Protein AF-A0A381ZUX6-F1 (afdb_monomer_lite)

InterPro domains:
  IPR029063 S-adenosyl-L-methionine-dependent methyltransferase superfamily [G3DSA:3.40.50.150] (1-162)
  IPR029063 S-adenosyl-L-methionine-dependent methyltransferase superfamily [SSF53335] (3-214)

pLDDT: mean 91.1, std 10.45, range [50.84, 98.75]

Radius of gyration: 24.16 Å; chains: 1; bounding box: 63×49×64 Å

Sequence (274 aa):
MDIILEPSAGCGNISKCLPEDAVSIDLVPEGDGIIQQDFFDYFPVGLEPYDEENLFHKNYKKILTIGNPPFGRGYLNPLAVKFFNHAAKFSEYIAFIVPLKWTSSWKLHRQLNENFSCVYSEHLPKDSFLLDGKPYHVKCCQQLWKRGNHEPNLRILDRPKTVHEDFDLFLTCDNVKKRVSVRKQIKKNEYWDFGLKYWGKIGVCELNEIEENTTTHFLIKAHQPFVRKIFENIEWKKYTHNMGAENIGGKSNLIRAYEETKYNLLIQQWLELP

Foldseek 3Di:
DAEEEELACAQNPVVVVDPPRHAAEHCDHPHPPHHNDHSLPDDDPPDDFDDPVCVPPPPQHAYEHAEEFQQDDDDLSVRVQVSQQSCNRRHQKYKYWYAPCQLPDLPNLVSGDPQKFFADKAWDDAQPDDDPNHRDGTGIMIIMIGGHDDPPGSRPNDDQDLDDPFKDKDQQQDPDPCLVVQLVCLVVVHQFAWKFFFWAPTDIGHSVVDHSNDRGIMTIRGPDPCQNVLRRPQPLVVQFDPPVHTGNDHSRSVVVSSVVSVVVVVVVVVVPDD

Structure (mmCIF, N/CA/C/O backbone):
data_AF-A0A381ZUX6-F1
#
_entry.id   AF-A0A381ZUX6-F1
#
loop_
_atom_site.group_PDB
_atom_site.id
_atom_site.type_symbol
_atom_site.label_atom_id
_atom_site.label_alt_id
_atom_site.label_comp_id
_atom_site.label_asym_id
_atom_site.label_entity_id
_atom_site.label_seq_id
_atom_site.pdbx_PDB_ins_code
_atom_site.Cartn_x
_atom_site.Cartn_y
_atom_site.Cartn_z
_atom_site.occupancy
_atom_site.B_iso_or_equiv
_atom_site.auth_seq_id
_atom_site.auth_comp_id
_atom_site.auth_asym_id
_atom_site.auth_atom_id
_atom_site.pdbx_PDB_model_num
ATOM 1 N N . MET A 1 1 ? 21.032 10.357 -25.765 1.00 70.38 1 MET A N 1
ATOM 2 C CA . MET A 1 1 ? 19.847 9.524 -26.031 1.00 70.38 1 MET A CA 1
ATOM 3 C C . MET A 1 1 ? 19.413 8.950 -24.708 1.00 70.38 1 MET A C 1
ATOM 5 O O . MET A 1 1 ? 20.272 8.427 -23.999 1.00 70.38 1 MET A O 1
ATOM 9 N N . ASP A 1 2 ? 18.153 9.168 -24.361 1.00 87.88 2 ASP A N 1
ATOM 10 C CA . ASP A 1 2 ? 17.549 8.676 -23.124 1.00 87.88 2 ASP A CA 1
ATOM 11 C C . ASP A 1 2 ? 17.399 7.150 -23.173 1.00 87.88 2 ASP A C 1
ATOM 13 O O . ASP A 1 2 ? 17.579 6.543 -24.226 1.00 87.88 2 ASP A O 1
ATOM 17 N N . ILE A 1 3 ? 17.145 6.525 -22.026 1.00 92.25 3 ILE A N 1
ATOM 18 C CA . ILE A 1 3 ? 17.078 5.066 -21.886 1.00 92.25 3 ILE A CA 1
ATOM 19 C C . ILE A 1 3 ? 15.685 4.677 -21.401 1.00 92.25 3 ILE A C 1
ATOM 21 O O . ILE A 1 3 ? 15.193 5.210 -20.404 1.00 92.25 3 ILE A O 1
ATOM 25 N N . ILE A 1 4 ? 15.077 3.702 -22.069 1.00 96.44 4 ILE A N 1
ATOM 26 C CA . ILE A 1 4 ? 13.898 2.993 -21.573 1.00 96.44 4 ILE A CA 1
ATOM 27 C C . ILE A 1 4 ? 14.357 1.605 -21.136 1.00 96.44 4 ILE A C 1
ATOM 29 O O . ILE A 1 4 ? 15.034 0.913 -21.892 1.00 96.44 4 ILE A O 1
ATOM 33 N N . LEU A 1 5 ? 14.026 1.227 -19.904 1.00 97.00 5 LEU A N 1
ATOM 34 C CA . LEU A 1 5 ? 14.439 -0.023 -19.279 1.00 97.00 5 LEU A CA 1
ATOM 35 C C . LEU A 1 5 ? 13.223 -0.812 -18.799 1.00 97.00 5 LEU A C 1
ATOM 37 O O . LEU A 1 5 ? 12.459 -0.314 -17.974 1.00 97.00 5 LEU A O 1
ATOM 41 N N . GLU A 1 6 ? 13.106 -2.064 -19.225 1.00 98.00 6 GLU A N 1
ATOM 42 C CA . GLU A 1 6 ? 12.214 -3.048 -18.623 1.00 98.00 6 GLU A CA 1
ATOM 43 C C . GLU A 1 6 ? 13.004 -4.016 -17.726 1.00 98.00 6 GLU A C 1
ATOM 45 O O . GLU A 1 6 ? 13.831 -4.770 -18.233 1.00 98.00 6 GLU A O 1
ATOM 50 N N . PRO A 1 7 ? 12.792 -4.009 -16.394 1.00 97.69 7 PRO A N 1
ATOM 51 C CA . PRO A 1 7 ? 13.683 -4.689 -15.447 1.00 97.69 7 PRO A CA 1
ATOM 52 C C . PRO A 1 7 ? 13.301 -6.147 -15.131 1.00 97.69 7 PRO A C 1
ATOM 54 O O . PRO A 1 7 ? 13.968 -6.792 -14.326 1.00 97.69 7 PRO A O 1
ATOM 57 N N . SER A 1 8 ? 12.179 -6.631 -15.664 1.00 97.38 8 SER A N 1
ATOM 58 C CA . SER A 1 8 ? 11.644 -7.978 -15.425 1.00 97.38 8 SER A CA 1
ATOM 59 C C . SER A 1 8 ? 10.733 -8.378 -16.586 1.00 97.38 8 SER A C 1
ATOM 61 O O . SER A 1 8 ? 9.507 -8.439 -16.442 1.00 97.38 8 SER A O 1
ATOM 63 N N . ALA A 1 9 ? 11.334 -8.507 -17.764 1.00 97.00 9 ALA A N 1
ATOM 64 C CA . ALA A 1 9 ? 10.622 -8.580 -19.031 1.00 97.00 9 ALA A CA 1
ATOM 65 C C . ALA A 1 9 ? 9.854 -9.893 -19.261 1.00 97.00 9 ALA A C 1
ATOM 67 O O . ALA A 1 9 ? 8.909 -9.922 -20.053 1.00 97.00 9 ALA A O 1
ATOM 68 N N . GLY A 1 10 ? 10.210 -10.981 -18.575 1.00 94.75 10 GLY A N 1
ATOM 69 C CA . GLY A 1 10 ? 9.594 -12.299 -18.725 1.00 94.75 10 GLY A CA 1
ATOM 70 C C . GLY A 1 10 ? 9.537 -12.745 -20.189 1.00 94.75 10 GLY A C 1
ATOM 71 O O . GLY A 1 10 ? 10.566 -12.953 -20.826 1.00 94.75 10 GLY A O 1
ATOM 72 N N . CYS A 1 11 ? 8.322 -12.858 -20.738 1.00 93.31 11 CYS A N 1
ATOM 73 C CA . CYS A 1 11 ? 8.058 -13.212 -22.142 1.00 93.31 11 CYS A CA 1
ATOM 74 C C . CYS A 1 11 ? 8.081 -12.025 -23.133 1.00 93.31 11 CYS A C 1
ATOM 76 O O . CYS A 1 11 ? 7.756 -12.183 -24.315 1.00 93.31 11 CYS A O 1
ATOM 78 N N . GLY A 1 12 ? 8.419 -10.823 -22.663 1.00 94.19 12 GLY A N 1
ATOM 79 C CA . GLY A 1 12 ? 8.616 -9.626 -23.483 1.00 94.19 12 GLY A CA 1
ATOM 80 C C . GLY A 1 12 ? 7.334 -8.968 -23.995 1.00 94.19 12 GLY A C 1
ATOM 81 O O . GLY A 1 12 ? 7.366 -8.230 -24.976 1.00 94.19 12 GLY A O 1
ATOM 82 N N . ASN A 1 13 ? 6.174 -9.244 -23.389 1.00 94.38 13 ASN A N 1
ATOM 83 C CA . ASN A 1 13 ? 4.902 -8.673 -23.851 1.00 94.38 13 ASN A CA 1
ATOM 84 C C . ASN A 1 13 ? 4.842 -7.146 -23.722 1.00 94.38 13 ASN A C 1
ATOM 86 O O . ASN A 1 13 ? 4.235 -6.501 -24.572 1.00 94.38 13 ASN A O 1
ATOM 90 N N . ILE A 1 14 ? 5.463 -6.572 -22.688 1.00 95.31 14 ILE A N 1
ATOM 91 C CA . ILE A 1 14 ? 5.613 -5.116 -22.576 1.00 95.31 14 ILE A CA 1
ATOM 92 C C . ILE A 1 14 ? 6.730 -4.652 -23.515 1.00 95.31 14 ILE A C 1
ATOM 94 O O . ILE A 1 14 ? 6.509 -3.695 -24.249 1.00 95.31 14 ILE A O 1
ATOM 98 N N . SER A 1 15 ? 7.861 -5.367 -23.578 1.00 95.88 15 SER A N 1
ATOM 99 C CA . SER A 1 15 ? 9.009 -5.036 -24.438 1.00 95.88 15 SER A CA 1
ATOM 100 C C . SER A 1 15 ? 8.618 -4.826 -25.902 1.00 95.88 15 SER A C 1
ATOM 102 O O . SER A 1 15 ? 9.059 -3.869 -26.525 1.00 95.88 15 SER A O 1
ATOM 104 N N . LYS A 1 16 ? 7.715 -5.660 -26.437 1.00 95.31 16 LYS A N 1
ATOM 105 C CA . LYS A 1 16 ? 7.179 -5.551 -27.812 1.00 95.31 16 LYS A CA 1
ATOM 106 C C . LYS A 1 16 ? 6.415 -4.250 -28.093 1.00 95.31 16 LYS A C 1
ATOM 108 O O . LYS A 1 16 ? 6.195 -3.918 -29.253 1.00 95.31 16 LYS A O 1
ATOM 113 N N . CYS A 1 17 ? 5.973 -3.549 -27.052 1.00 95.62 17 CYS A N 1
ATOM 114 C CA . CYS A 1 17 ? 5.278 -2.267 -27.143 1.00 95.62 17 CYS A CA 1
ATOM 115 C C . CYS A 1 17 ? 6.217 -1.070 -26.914 1.00 95.62 17 CYS A C 1
ATOM 117 O O . CYS A 1 17 ? 5.766 0.074 -26.995 1.00 95.62 17 CYS A O 1
ATOM 119 N N . LEU A 1 18 ? 7.489 -1.313 -26.580 1.00 95.44 18 LEU A N 1
ATOM 120 C CA . LEU A 1 18 ? 8.500 -0.282 -26.364 1.00 95.44 18 LEU A CA 1
ATOM 121 C C . LEU A 1 18 ? 9.280 -0.006 -27.665 1.00 95.44 18 LEU A C 1
ATOM 123 O O . LEU A 1 18 ? 9.251 -0.825 -28.585 1.00 95.44 18 LEU A O 1
ATOM 127 N N . PRO A 1 19 ? 9.971 1.144 -27.769 1.00 94.81 19 PRO A N 1
ATOM 128 C CA . PRO A 1 19 ? 10.897 1.410 -28.870 1.00 94.81 19 PRO A CA 1
ATOM 129 C C . PRO A 1 19 ? 11.971 0.323 -29.017 1.00 94.81 19 PRO A C 1
ATOM 131 O O . PRO A 1 19 ? 12.367 -0.296 -28.033 1.00 94.81 19 PRO A O 1
ATOM 134 N N . GLU A 1 20 ? 12.475 0.125 -30.238 1.00 91.56 20 GLU A N 1
ATOM 135 C CA . GLU A 1 20 ? 13.456 -0.929 -30.557 1.00 91.56 20 GLU A CA 1
ATOM 136 C C . GLU A 1 20 ? 14.766 -0.823 -29.757 1.00 91.56 20 GLU A C 1
ATOM 138 O O . GLU A 1 20 ? 15.441 -1.827 -29.545 1.00 91.56 20 GLU A O 1
ATOM 143 N N . ASP A 1 21 ? 15.131 0.378 -29.304 1.00 92.31 21 ASP A N 1
ATOM 144 C CA . ASP A 1 21 ? 16.325 0.646 -28.501 1.00 92.31 21 ASP A CA 1
ATOM 145 C C . ASP A 1 21 ? 16.090 0.532 -26.982 1.00 92.31 21 ASP A C 1
ATOM 147 O O . ASP A 1 21 ? 16.997 0.814 -26.192 1.00 92.31 21 ASP A O 1
ATOM 151 N N . ALA A 1 22 ? 14.898 0.101 -26.553 1.00 95.31 22 ALA A N 1
ATOM 152 C CA . ALA A 1 22 ? 14.619 -0.185 -25.153 1.00 95.31 22 ALA A CA 1
ATOM 153 C C . ALA A 1 22 ? 15.434 -1.389 -24.657 1.00 95.31 22 ALA A C 1
ATOM 155 O O . ALA A 1 22 ? 15.532 -2.435 -25.298 1.00 95.31 22 ALA A O 1
ATOM 156 N N . VAL A 1 23 ? 15.988 -1.260 -23.455 1.00 95.94 23 VAL A N 1
ATOM 157 C CA . VAL A 1 23 ? 16.733 -2.329 -22.792 1.00 95.94 23 VAL A CA 1
ATOM 158 C C . VAL A 1 23 ? 15.745 -3.194 -22.024 1.00 95.94 23 VAL A C 1
ATOM 160 O O . VAL A 1 23 ? 15.070 -2.704 -21.125 1.00 95.94 23 VAL A O 1
ATOM 163 N N . SER A 1 24 ? 15.676 -4.482 -22.344 1.00 97.56 24 SER A N 1
ATOM 164 C CA . SER A 1 24 ? 14.811 -5.438 -21.645 1.00 97.56 24 SER A CA 1
ATOM 165 C C . SER A 1 24 ? 15.664 -6.471 -20.924 1.00 97.56 24 SER A C 1
ATOM 167 O O . SER A 1 24 ? 16.547 -7.072 -21.533 1.00 97.56 24 SER A O 1
ATOM 169 N N . ILE A 1 25 ? 15.420 -6.660 -19.629 1.00 97.50 25 ILE A N 1
ATOM 170 C CA . ILE A 1 25 ? 16.194 -7.543 -18.753 1.00 97.50 25 ILE A CA 1
ATOM 171 C C . ILE A 1 25 ? 15.252 -8.485 -18.020 1.00 97.50 25 ILE A C 1
ATOM 173 O O . ILE A 1 25 ? 14.183 -8.078 -17.566 1.00 97.50 25 ILE A O 1
ATOM 177 N N . ASP A 1 26 ? 15.668 -9.736 -17.863 1.00 98.06 26 ASP A N 1
ATOM 178 C CA . ASP A 1 26 ? 15.026 -10.669 -16.947 1.00 98.06 26 ASP A CA 1
ATOM 179 C C . ASP A 1 26 ? 16.048 -11.641 -16.340 1.00 98.06 26 ASP A C 1
ATOM 181 O O . ASP A 1 26 ? 17.076 -11.940 -16.945 1.00 98.06 26 ASP A O 1
ATOM 185 N N . LEU A 1 27 ? 15.761 -12.169 -15.149 1.00 97.19 27 LEU A N 1
ATOM 186 C CA . LEU A 1 27 ? 16.591 -13.195 -14.517 1.00 97.19 27 LEU A CA 1
ATOM 187 C C . LEU A 1 27 ? 16.510 -14.530 -15.282 1.00 97.19 27 LEU A C 1
ATOM 189 O O . LEU A 1 27 ? 17.500 -15.262 -15.367 1.00 97.19 27 LEU A O 1
ATOM 193 N N . VAL A 1 28 ? 15.332 -14.844 -15.828 1.00 96.62 28 VAL A N 1
ATOM 194 C CA . VAL A 1 28 ? 15.042 -16.047 -16.619 1.00 96.62 28 VAL A CA 1
ATOM 195 C C . VAL A 1 28 ? 14.157 -15.635 -17.807 1.00 96.62 28 VAL A C 1
ATOM 197 O O . VAL A 1 28 ? 12.939 -15.797 -17.747 1.00 96.62 28 VAL A O 1
ATOM 200 N N . PRO A 1 29 ? 14.737 -15.057 -18.876 1.00 95.75 29 PRO A N 1
ATOM 201 C CA . PRO A 1 29 ? 13.960 -14.567 -20.009 1.00 95.75 29 PRO A CA 1
ATOM 202 C C . PRO A 1 29 ? 13.235 -15.703 -20.741 1.00 95.75 29 PRO A C 1
ATOM 204 O O . PRO A 1 29 ? 13.801 -16.768 -20.982 1.00 95.75 29 PRO A O 1
ATOM 207 N N . GLU A 1 30 ? 11.987 -15.448 -21.133 1.00 93.12 30 GLU A N 1
ATOM 208 C CA . GLU A 1 30 ? 11.139 -16.367 -21.911 1.00 93.12 30 GLU A CA 1
ATOM 209 C C . GLU A 1 30 ? 10.917 -15.877 -23.355 1.00 93.12 30 GLU A C 1
ATOM 211 O O . GLU A 1 30 ? 10.275 -16.560 -24.153 1.00 93.12 30 GLU A O 1
ATOM 216 N N . GLY A 1 31 ? 11.406 -14.679 -23.689 1.00 90.50 31 GLY A N 1
ATOM 217 C CA . GLY A 1 31 ? 11.286 -14.056 -25.007 1.00 90.50 31 GLY A CA 1
ATOM 218 C C . GLY A 1 31 ? 12.636 -13.690 -25.622 1.00 90.50 31 GLY A C 1
ATOM 219 O O . GLY A 1 31 ? 13.634 -13.513 -24.922 1.00 90.50 31 GLY A O 1
ATOM 220 N N . ASP A 1 32 ? 12.648 -13.546 -26.946 1.00 90.50 32 ASP A N 1
ATOM 221 C CA . ASP A 1 32 ? 13.834 -13.143 -27.703 1.00 90.50 32 ASP A CA 1
ATOM 222 C C . ASP A 1 32 ? 14.204 -11.673 -27.449 1.00 90.50 32 ASP A C 1
ATOM 224 O O . ASP A 1 32 ? 13.343 -10.829 -27.200 1.00 90.50 32 ASP A O 1
ATOM 228 N N . GLY A 1 33 ? 15.499 -11.355 -27.543 1.00 92.25 33 GLY A N 1
ATOM 229 C CA . GLY A 1 33 ? 16.007 -9.985 -27.386 1.00 92.25 33 GLY A CA 1
ATOM 230 C C . GLY A 1 33 ? 16.058 -9.473 -25.941 1.00 92.25 33 GLY A C 1
ATOM 231 O O . GLY A 1 33 ? 16.454 -8.331 -25.719 1.00 92.25 33 GLY A O 1
ATOM 232 N N . ILE A 1 34 ? 15.701 -10.306 -24.959 1.00 97.19 34 ILE A N 1
ATOM 233 C CA . ILE A 1 34 ? 15.770 -9.978 -23.532 1.00 97.19 34 ILE A CA 1
ATOM 234 C C . ILE A 1 34 ? 17.124 -10.419 -22.971 1.00 97.19 34 ILE A C 1
ATOM 236 O O . ILE A 1 34 ? 17.549 -11.564 -23.134 1.00 97.19 34 ILE A O 1
ATOM 240 N N . ILE A 1 35 ? 17.805 -9.508 -22.282 1.00 96.62 35 ILE A N 1
ATOM 241 C CA . ILE A 1 35 ? 19.095 -9.764 -21.644 1.00 96.62 35 ILE A CA 1
ATOM 242 C C . ILE A 1 35 ? 18.866 -10.593 -20.377 1.00 96.62 35 ILE A C 1
ATOM 244 O O . ILE A 1 35 ? 18.142 -10.172 -19.474 1.00 96.62 35 ILE A O 1
ATOM 248 N N . GLN A 1 36 ? 19.520 -11.752 -20.282 1.00 97.75 36 GLN A N 1
ATOM 249 C CA . GLN A 1 36 ? 19.513 -12.554 -19.061 1.00 97.75 36 GLN A CA 1
ATOM 250 C C . GLN A 1 36 ? 20.439 -11.932 -18.005 1.00 97.75 36 GLN A C 1
ATOM 252 O O . GLN A 1 36 ? 21.661 -12.037 -18.116 1.00 97.75 36 GLN A O 1
ATOM 257 N N . GLN A 1 37 ? 19.875 -11.293 -16.979 1.00 96.38 37 GLN A N 1
ATOM 258 C CA . GLN A 1 37 ? 20.629 -10.645 -15.903 1.00 96.38 37 GLN A CA 1
ATOM 259 C C . GLN A 1 37 ? 19.752 -10.422 -14.659 1.00 96.38 37 GLN A C 1
ATOM 261 O O . GLN A 1 37 ? 18.561 -10.137 -14.764 1.00 96.38 37 GLN A O 1
ATOM 266 N N . ASP A 1 38 ? 20.344 -10.507 -13.461 1.00 97.31 38 ASP A N 1
ATOM 267 C CA . ASP A 1 38 ? 19.671 -10.046 -12.241 1.00 97.31 38 ASP A CA 1
ATOM 268 C C . ASP A 1 38 ? 19.573 -8.513 -12.257 1.00 97.31 38 ASP A C 1
ATOM 270 O O . ASP A 1 38 ? 20.583 -7.802 -12.276 1.00 97.31 38 ASP A O 1
ATOM 274 N N . PHE A 1 39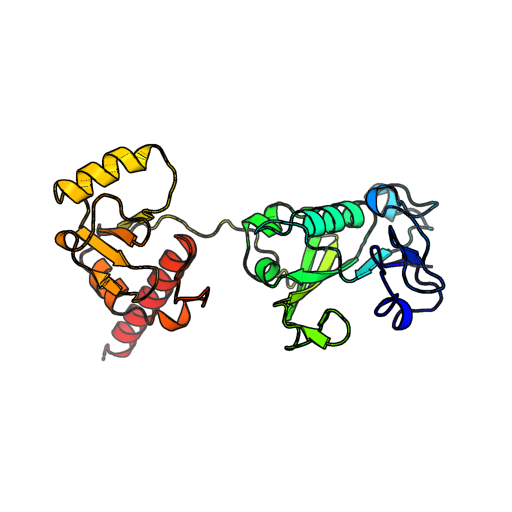 ? 18.346 -7.992 -12.232 1.00 97.69 39 PHE A N 1
ATOM 275 C CA . PHE A 1 39 ? 18.099 -6.556 -12.199 1.00 97.69 39 PHE A CA 1
ATOM 276 C C . PHE A 1 39 ? 18.765 -5.863 -11.007 1.00 97.69 39 PHE A C 1
ATOM 278 O O . PHE A 1 39 ? 19.198 -4.722 -11.144 1.00 97.69 39 PHE A O 1
ATOM 285 N N . PHE A 1 40 ? 18.888 -6.522 -9.852 1.00 96.56 40 PHE A N 1
ATOM 286 C CA . PHE A 1 40 ? 19.523 -5.915 -8.681 1.00 96.56 40 PHE A CA 1
ATOM 287 C C . PHE A 1 40 ? 21.032 -5.710 -8.840 1.00 96.56 40 PHE A C 1
ATOM 289 O O . PHE A 1 40 ? 21.593 -4.848 -8.157 1.00 96.56 40 PHE A O 1
ATOM 296 N N . ASP A 1 41 ? 21.653 -6.420 -9.780 1.00 94.56 41 ASP A N 1
ATOM 297 C CA . ASP A 1 41 ? 23.051 -6.240 -10.173 1.00 94.56 41 ASP A CA 1
ATOM 298 C C . ASP A 1 41 ? 23.193 -5.339 -11.412 1.00 94.56 41 ASP A C 1
ATOM 300 O O . ASP A 1 41 ? 24.300 -4.956 -11.792 1.00 94.56 41 ASP A O 1
ATOM 304 N N . TYR A 1 42 ? 22.081 -4.968 -12.055 1.00 92.19 42 TYR A N 1
ATOM 305 C CA . TYR A 1 42 ? 22.086 -4.085 -13.214 1.00 92.19 42 TYR A CA 1
ATOM 306 C C . TYR A 1 42 ? 22.276 -2.616 -12.830 1.00 92.19 42 TYR A C 1
ATOM 308 O O . TYR A 1 42 ? 21.548 -2.064 -11.999 1.00 92.19 42 TYR A O 1
ATOM 316 N N . PHE A 1 43 ? 23.207 -1.973 -13.535 1.00 88.25 43 PHE A N 1
ATOM 317 C CA . PHE A 1 43 ? 23.380 -0.528 -13.595 1.00 88.25 43 PHE A CA 1
ATOM 318 C C . PHE A 1 43 ? 23.622 -0.101 -15.052 1.00 88.25 43 PHE A C 1
ATOM 320 O O . PHE A 1 43 ? 24.418 -0.740 -15.744 1.00 88.25 43 PHE A O 1
ATOM 327 N N . PRO A 1 44 ? 22.975 0.975 -15.533 1.00 83.75 44 PRO A N 1
ATOM 328 C CA . PRO A 1 44 ? 23.216 1.495 -16.875 1.00 83.75 44 PRO A CA 1
ATOM 329 C C . PRO A 1 44 ? 24.686 1.904 -17.071 1.00 83.75 44 PRO A C 1
ATOM 331 O O . PRO A 1 44 ? 25.231 2.693 -16.300 1.00 83.75 44 PRO A O 1
ATOM 334 N N . VAL A 1 45 ? 25.333 1.391 -18.121 1.00 69.50 45 VAL A N 1
ATOM 335 C CA . VAL A 1 45 ? 26.748 1.678 -18.413 1.00 69.50 45 VAL A CA 1
ATOM 336 C C . VAL A 1 45 ? 26.965 3.171 -18.682 1.00 69.50 45 VAL A C 1
ATOM 338 O O . VAL A 1 45 ? 26.253 3.781 -19.481 1.00 69.50 45 VAL A O 1
ATOM 341 N N . GLY A 1 46 ? 27.993 3.747 -18.050 1.00 63.41 46 GLY A N 1
ATOM 342 C CA . GLY A 1 46 ? 28.384 5.149 -18.238 1.00 63.41 46 GLY A CA 1
ATOM 343 C C . GLY A 1 46 ? 27.515 6.158 -17.487 1.00 63.41 46 GLY A C 1
ATOM 344 O O . GLY A 1 46 ? 27.629 7.354 -17.744 1.00 63.41 46 GLY A O 1
ATOM 345 N N . LEU A 1 47 ? 26.657 5.689 -16.577 1.00 63.06 47 LEU A N 1
ATOM 346 C CA . LEU A 1 47 ? 25.923 6.528 -15.642 1.00 63.06 47 LEU A CA 1
ATOM 347 C C . LEU A 1 47 ? 26.347 6.145 -14.226 1.00 63.06 47 LEU A C 1
ATOM 349 O O . LEU A 1 47 ? 26.142 5.016 -13.779 1.00 63.06 47 LEU A O 1
ATOM 353 N N . GLU A 1 48 ? 26.967 7.092 -13.531 1.00 58.50 48 GLU A N 1
ATOM 354 C CA . GLU A 1 48 ? 27.099 7.005 -12.082 1.00 58.50 48 GLU A CA 1
ATOM 355 C C . GLU A 1 48 ? 25.698 7.036 -11.440 1.00 58.50 48 GLU A C 1
ATOM 357 O O . GLU A 1 48 ? 24.731 7.466 -12.087 1.00 58.50 48 GLU A O 1
ATOM 362 N N . PRO A 1 49 ? 25.541 6.556 -10.189 1.00 58.59 49 PRO A N 1
ATOM 363 C CA . PRO A 1 49 ? 24.302 6.741 -9.443 1.00 58.59 49 PRO A CA 1
ATOM 364 C C . PRO A 1 49 ? 23.826 8.189 -9.546 1.00 58.59 49 PRO A C 1
ATOM 366 O O . PRO A 1 49 ? 24.642 9.106 -9.639 1.00 58.59 49 PRO A O 1
ATOM 369 N N . TYR A 1 50 ? 22.508 8.391 -9.538 1.00 58.84 50 TYR A N 1
ATOM 370 C CA . TYR A 1 50 ? 21.942 9.733 -9.567 1.00 58.84 50 TYR A CA 1
ATOM 371 C C . TYR A 1 50 ? 22.601 10.600 -8.485 1.00 58.84 50 TYR A C 1
ATOM 373 O O . TYR A 1 50 ? 22.434 10.335 -7.294 1.00 58.84 50 TYR A O 1
ATOM 381 N N . ASP A 1 51 ? 23.313 11.629 -8.933 1.00 62.69 51 ASP A N 1
ATOM 382 C CA . ASP A 1 51 ? 23.885 12.698 -8.127 1.00 62.69 51 ASP A CA 1
ATOM 383 C C . ASP A 1 51 ? 23.359 14.016 -8.706 1.00 62.69 51 ASP A C 1
ATOM 385 O O . ASP A 1 51 ? 23.295 14.184 -9.929 1.00 62.69 51 ASP A O 1
ATOM 389 N N . GLU A 1 52 ? 22.943 14.938 -7.843 1.00 60.25 52 GLU A N 1
ATOM 390 C CA . GLU A 1 52 ? 22.468 16.256 -8.263 1.00 60.25 52 GLU A CA 1
ATOM 391 C C . GLU A 1 52 ? 23.573 17.049 -8.976 1.00 60.25 52 GLU A C 1
ATOM 393 O O . GLU A 1 52 ? 23.277 17.802 -9.905 1.00 60.25 52 GLU A O 1
ATOM 398 N N . GLU A 1 53 ? 24.847 16.817 -8.639 1.00 58.41 53 GLU A N 1
ATOM 399 C CA . GLU A 1 53 ? 25.987 17.413 -9.351 1.00 58.41 53 GLU A CA 1
ATOM 400 C C . GLU A 1 53 ? 26.127 16.867 -10.786 1.00 58.41 53 GLU A C 1
ATOM 402 O O . GLU A 1 53 ? 26.536 17.578 -11.713 1.00 58.41 53 GLU A O 1
ATOM 407 N N . ASN A 1 54 ? 25.689 15.624 -11.020 1.00 58.47 54 ASN A N 1
ATOM 408 C CA . ASN A 1 54 ? 25.750 14.970 -12.326 1.00 58.47 54 ASN A CA 1
ATOM 409 C C . ASN A 1 54 ? 24.698 15.491 -13.328 1.00 58.47 54 ASN A C 1
ATOM 411 O O . ASN A 1 54 ? 24.863 15.295 -14.534 1.00 58.47 54 ASN A O 1
ATOM 415 N N . LEU A 1 55 ? 23.676 16.235 -12.881 1.00 55.03 55 LEU A N 1
ATOM 416 C CA . LEU A 1 55 ? 22.660 16.849 -13.755 1.00 55.03 55 LEU A CA 1
ATOM 417 C C . LEU A 1 55 ? 23.210 17.959 -14.664 1.00 55.03 55 LEU A C 1
ATOM 419 O O . LEU A 1 55 ? 22.651 18.209 -15.733 1.00 55.03 55 LEU A O 1
ATOM 423 N N . PHE A 1 56 ? 24.294 18.627 -14.262 1.00 52.84 56 PHE A N 1
ATOM 424 C CA . PHE A 1 56 ? 24.912 19.708 -15.041 1.00 52.84 56 PHE A CA 1
ATOM 425 C C . PHE A 1 56 ? 25.967 19.205 -16.040 1.00 52.84 56 PHE A C 1
ATOM 427 O O . PHE A 1 56 ? 26.510 19.989 -16.825 1.00 52.84 56 PHE A O 1
ATOM 434 N N . HIS A 1 57 ? 26.239 17.896 -16.063 1.00 55.84 57 HIS A N 1
ATOM 435 C CA . HIS A 1 57 ? 27.103 17.289 -17.066 1.00 55.84 57 HIS A CA 1
ATOM 436 C C . HIS A 1 57 ? 26.352 17.163 -18.398 1.00 55.84 57 HIS A C 1
ATOM 438 O O . HIS A 1 57 ? 25.272 16.582 -18.478 1.00 55.84 57 HIS A O 1
ATOM 444 N N . LYS A 1 58 ? 26.963 17.658 -19.483 1.00 51.34 58 LYS A N 1
ATOM 445 C CA . LYS A 1 58 ? 26.406 17.705 -20.855 1.00 51.34 58 LYS A CA 1
ATOM 446 C C . LYS A 1 58 ? 25.916 16.363 -21.439 1.00 51.34 58 LYS A C 1
ATOM 448 O O . LYS A 1 58 ? 25.327 16.374 -22.515 1.00 51.34 58 LYS A O 1
ATOM 453 N N . ASN A 1 59 ? 26.144 15.238 -20.756 1.00 59.31 59 ASN A N 1
ATOM 454 C CA . ASN A 1 59 ? 25.836 13.881 -21.216 1.00 59.31 59 ASN A CA 1
ATOM 455 C C . ASN A 1 59 ? 24.883 13.103 -20.286 1.00 59.31 59 ASN A C 1
ATOM 457 O O . ASN A 1 59 ? 24.779 11.884 -20.429 1.00 59.31 59 ASN A O 1
ATOM 461 N N . TYR A 1 60 ? 24.192 13.766 -19.349 1.00 65.44 60 TYR A N 1
ATOM 462 C CA . TYR A 1 60 ? 23.193 13.101 -18.508 1.00 65.44 60 TYR A CA 1
ATOM 463 C C . TYR A 1 60 ? 22.070 12.505 -19.376 1.00 65.44 60 TYR A C 1
ATOM 465 O O . TYR A 1 60 ? 21.406 13.221 -20.128 1.00 65.44 60 TYR A O 1
ATOM 473 N N . LYS A 1 61 ? 21.873 11.185 -19.295 1.00 77.88 61 LYS A N 1
ATOM 474 C CA . LYS A 1 61 ? 20.784 10.482 -19.985 1.00 77.88 61 LYS A CA 1
ATOM 475 C C . LYS A 1 61 ? 19.617 10.317 -19.027 1.00 77.88 61 LYS A C 1
ATOM 477 O O . LYS A 1 61 ? 19.800 9.792 -17.929 1.00 77.88 61 LYS A O 1
ATOM 482 N N . LYS A 1 62 ? 18.416 10.704 -19.453 1.00 88.06 62 LYS A N 1
ATOM 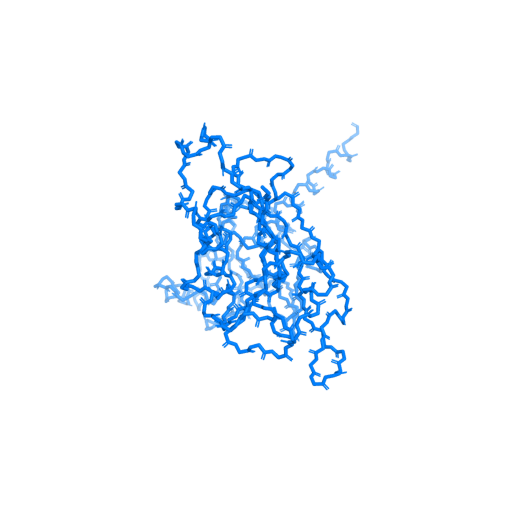483 C CA . LYS A 1 62 ? 17.208 10.433 -18.674 1.00 88.06 62 LYS A CA 1
ATOM 484 C C . LYS A 1 62 ? 16.862 8.962 -18.799 1.00 88.06 62 LYS A C 1
ATOM 486 O O . LYS A 1 62 ? 17.027 8.373 -19.866 1.00 88.06 62 LYS A O 1
ATOM 491 N N . ILE A 1 63 ? 16.377 8.371 -17.713 1.00 93.25 63 ILE A N 1
ATOM 492 C CA . ILE A 1 63 ? 15.990 6.961 -17.705 1.00 93.25 63 ILE A CA 1
ATOM 493 C C . ILE A 1 63 ? 14.548 6.815 -17.237 1.00 93.25 63 ILE A C 1
ATOM 495 O O . ILE A 1 63 ? 14.173 7.318 -16.172 1.00 93.25 63 ILE A O 1
ATOM 499 N N . LEU A 1 64 ? 13.765 6.088 -18.028 1.00 97.06 64 LEU A N 1
ATOM 500 C CA . LEU A 1 64 ? 12.469 5.543 -17.653 1.00 97.06 64 LEU A CA 1
ATOM 501 C C . LEU A 1 64 ? 12.634 4.049 -17.377 1.00 97.06 64 LEU A C 1
ATOM 503 O O . LEU A 1 64 ? 12.957 3.292 -18.286 1.00 97.06 64 LEU A O 1
ATOM 507 N N . THR A 1 65 ? 12.360 3.618 -16.148 1.00 98.38 65 THR A N 1
ATOM 508 C CA . THR A 1 65 ? 12.174 2.191 -15.856 1.00 98.38 65 THR A CA 1
ATOM 509 C C . THR A 1 65 ? 10.683 1.870 -15.900 1.00 98.38 65 THR A C 1
ATOM 511 O O . THR A 1 65 ? 9.915 2.446 -15.131 1.00 98.38 65 THR A O 1
ATOM 514 N N . ILE A 1 66 ? 10.257 0.971 -16.783 1.00 98.62 66 ILE A N 1
ATOM 515 C CA . ILE A 1 66 ? 8.853 0.615 -17.019 1.00 98.62 66 ILE A CA 1
ATOM 516 C C . ILE A 1 66 ? 8.660 -0.901 -16.966 1.00 98.62 66 ILE A C 1
ATOM 518 O O . ILE A 1 66 ? 9.505 -1.635 -17.450 1.00 98.62 66 ILE A O 1
ATOM 522 N N . GLY A 1 67 ? 7.572 -1.404 -16.381 1.00 97.81 67 GLY A N 1
ATOM 523 C CA . GLY A 1 67 ? 7.298 -2.845 -16.419 1.00 97.81 67 GLY A CA 1
ATOM 524 C C . GLY A 1 67 ? 6.322 -3.355 -15.364 1.00 97.81 67 GLY A C 1
ATOM 525 O O . GLY A 1 67 ? 5.658 -2.591 -14.662 1.00 97.81 67 GLY A O 1
ATOM 526 N N . ASN A 1 68 ? 6.251 -4.677 -15.239 1.00 97.06 68 ASN A N 1
ATOM 527 C CA . ASN A 1 68 ? 5.453 -5.382 -14.237 1.00 97.06 68 ASN A CA 1
ATOM 528 C C . ASN A 1 68 ? 6.384 -6.164 -13.290 1.00 97.06 68 ASN A C 1
ATOM 530 O O . ASN A 1 68 ? 6.606 -7.355 -13.515 1.00 97.06 68 ASN A O 1
ATOM 534 N N . PRO A 1 69 ? 6.969 -5.517 -12.261 1.00 97.12 69 PRO A N 1
ATOM 535 C CA . PRO A 1 69 ? 7.921 -6.177 -11.378 1.00 97.12 69 PRO A CA 1
ATOM 536 C C . PRO A 1 69 ? 7.261 -7.316 -10.593 1.00 97.12 69 PRO A C 1
ATOM 538 O O . PRO A 1 69 ? 6.096 -7.209 -10.196 1.00 97.12 69 PRO A O 1
ATOM 541 N N . PRO A 1 70 ? 8.002 -8.382 -10.252 1.00 95.19 70 PRO A N 1
ATOM 542 C CA . PRO A 1 70 ? 7.470 -9.441 -9.410 1.00 95.19 70 PRO A CA 1
ATOM 543 C C . PRO A 1 70 ? 7.081 -8.892 -8.026 1.00 95.19 70 PRO A C 1
ATOM 545 O O . PRO A 1 70 ? 7.858 -8.225 -7.341 1.00 95.19 70 PRO A O 1
ATOM 548 N N . PHE A 1 71 ? 5.859 -9.190 -7.572 1.00 92.94 71 PHE A N 1
ATOM 549 C CA . PHE A 1 71 ? 5.297 -8.555 -6.367 1.00 92.94 71 PHE A CA 1
ATOM 550 C C . PHE A 1 71 ? 5.937 -9.037 -5.055 1.00 92.94 71 PHE A C 1
ATOM 552 O O . PHE A 1 71 ? 6.028 -8.283 -4.079 1.00 92.94 71 PHE A O 1
ATOM 559 N N . GLY A 1 72 ? 6.397 -10.290 -5.025 1.00 88.69 72 GLY A N 1
ATOM 560 C CA . GLY A 1 72 ? 6.901 -10.959 -3.825 1.00 88.69 72 GLY A CA 1
ATOM 561 C C . GLY A 1 72 ? 5.796 -11.432 -2.874 1.00 88.69 72 GLY A C 1
ATOM 562 O O . GLY A 1 72 ? 4.617 -11.109 -3.025 1.00 88.69 72 GLY A O 1
ATOM 563 N N . ARG A 1 73 ? 6.179 -12.224 -1.864 1.00 85.38 73 ARG A N 1
ATOM 564 C CA . ARG A 1 73 ? 5.250 -12.747 -0.850 1.00 85.38 73 ARG A CA 1
ATOM 565 C C . ARG A 1 73 ? 5.092 -11.743 0.292 1.00 85.38 73 ARG A C 1
ATOM 567 O O . ARG A 1 73 ? 6.076 -11.324 0.893 1.00 85.38 73 ARG A O 1
ATOM 574 N N . GLY A 1 74 ? 3.851 -11.388 0.612 1.00 84.75 74 GLY A N 1
ATOM 575 C CA . GLY A 1 74 ? 3.516 -10.528 1.746 1.00 84.75 74 GLY A CA 1
ATOM 576 C C . GLY A 1 74 ? 2.645 -9.332 1.373 1.00 84.75 74 GLY A C 1
ATOM 577 O O . GLY A 1 74 ? 2.627 -8.863 0.239 1.00 84.75 74 GLY A O 1
ATOM 578 N N . TYR A 1 75 ? 1.930 -8.819 2.372 1.00 82.50 75 TYR A N 1
ATOM 579 C CA . TYR A 1 75 ? 0.898 -7.794 2.200 1.00 82.50 75 TYR A CA 1
ATOM 580 C C . TYR A 1 75 ? 1.403 -6.451 1.642 1.00 82.50 75 TYR A C 1
ATOM 582 O O . TYR A 1 75 ? 0.629 -5.714 1.042 1.00 82.50 75 TYR A O 1
ATOM 590 N N . LEU A 1 76 ? 2.681 -6.116 1.854 1.00 90.00 76 LEU A N 1
ATOM 591 C CA . LEU A 1 76 ? 3.283 -4.847 1.418 1.00 90.00 76 LEU A CA 1
ATOM 592 C C . LEU A 1 76 ? 4.089 -4.962 0.116 1.00 90.00 76 LEU A C 1
ATOM 594 O O . LEU A 1 76 ? 4.795 -4.023 -0.225 1.00 90.00 76 LEU A O 1
ATOM 598 N N . ASN A 1 77 ? 3.998 -6.092 -0.593 1.00 92.00 77 ASN A N 1
ATOM 599 C CA . ASN A 1 77 ? 4.669 -6.317 -1.881 1.00 92.00 77 ASN A CA 1
ATOM 600 C C . ASN A 1 77 ? 6.186 -6.021 -1.840 1.00 92.00 77 ASN A C 1
ATOM 602 O O . ASN A 1 77 ? 6.683 -5.188 -2.600 1.00 92.00 77 ASN A O 1
ATOM 606 N N . PRO A 1 78 ? 6.939 -6.672 -0.929 1.00 95.44 78 PRO A N 1
ATOM 607 C CA . PRO A 1 78 ? 8.314 -6.284 -0.617 1.00 95.44 78 PRO A CA 1
ATOM 608 C C . PRO A 1 78 ? 9.277 -6.398 -1.804 1.00 95.44 78 PRO A C 1
ATOM 610 O O . PRO A 1 78 ? 10.272 -5.681 -1.834 1.00 95.44 78 PRO A O 1
ATOM 613 N N . LEU A 1 79 ? 9.011 -7.279 -2.775 1.00 97.19 79 LEU A N 1
ATOM 614 C CA . LEU A 1 79 ? 9.884 -7.423 -3.939 1.00 97.19 79 LEU A CA 1
ATOM 615 C C . LEU A 1 79 ? 9.671 -6.278 -4.936 1.00 97.19 79 LEU A C 1
ATOM 617 O O . LEU A 1 79 ? 10.648 -5.649 -5.323 1.00 97.19 79 LEU A O 1
ATOM 621 N N . ALA A 1 80 ? 8.423 -5.903 -5.231 1.00 97.81 80 ALA A N 1
ATOM 622 C CA . ALA A 1 80 ? 8.131 -4.729 -6.058 1.00 97.81 80 ALA A CA 1
ATOM 623 C C . ALA A 1 80 ? 8.678 -3.428 -5.435 1.00 97.81 80 ALA A C 1
ATOM 625 O O . ALA A 1 80 ? 9.215 -2.579 -6.141 1.00 97.81 80 ALA A O 1
ATOM 626 N N . VAL A 1 81 ? 8.624 -3.296 -4.102 1.00 98.31 81 VAL A N 1
ATOM 627 C CA . VAL A 1 81 ? 9.260 -2.180 -3.374 1.00 98.31 81 VAL A CA 1
ATOM 628 C C . VAL A 1 81 ? 10.782 -2.167 -3.581 1.00 98.31 81 VAL A C 1
ATOM 630 O O . VAL A 1 81 ? 11.360 -1.107 -3.813 1.00 98.31 81 VAL A O 1
ATOM 633 N N . LYS A 1 82 ? 11.448 -3.330 -3.537 1.00 98.25 82 LYS A N 1
ATOM 634 C CA . LYS A 1 82 ? 12.891 -3.431 -3.824 1.00 98.25 82 LYS A CA 1
ATOM 635 C C . LYS A 1 82 ? 13.215 -3.057 -5.269 1.00 98.25 82 LYS A C 1
ATOM 637 O O . LYS A 1 82 ? 14.158 -2.300 -5.477 1.00 98.25 82 LYS A O 1
ATOM 642 N N . PHE A 1 83 ? 12.433 -3.537 -6.238 1.00 98.56 83 PHE A N 1
ATOM 643 C CA . PHE A 1 83 ? 12.573 -3.162 -7.650 1.00 98.56 83 PHE A CA 1
ATOM 644 C C . PHE A 1 83 ? 12.460 -1.647 -7.831 1.00 98.56 83 PHE A C 1
ATOM 646 O O . PHE A 1 83 ? 13.324 -1.038 -8.455 1.00 98.56 83 PHE A O 1
ATOM 653 N N . PHE A 1 84 ? 11.452 -1.025 -7.213 1.00 98.69 84 PHE A N 1
ATOM 654 C CA . PHE A 1 84 ? 11.274 0.426 -7.251 1.00 98.69 84 PHE A CA 1
ATOM 655 C C . PHE A 1 84 ? 12.493 1.161 -6.697 1.00 98.69 84 PHE A C 1
ATOM 657 O O . PHE A 1 84 ? 13.028 2.055 -7.344 1.00 98.69 84 PHE A O 1
ATOM 664 N N . ASN A 1 85 ? 12.968 0.768 -5.515 1.00 98.44 85 ASN A N 1
ATOM 665 C CA . ASN A 1 85 ? 14.101 1.434 -4.876 1.00 98.44 85 ASN A CA 1
ATOM 666 C C . ASN A 1 85 ? 15.422 1.219 -5.618 1.00 98.44 85 ASN A C 1
ATOM 668 O O . ASN A 1 85 ? 16.284 2.094 -5.573 1.00 98.44 85 ASN A O 1
ATOM 672 N N . HIS A 1 86 ? 15.588 0.085 -6.300 1.00 97.69 86 HIS A N 1
ATOM 673 C CA . HIS A 1 86 ? 16.742 -0.140 -7.166 1.00 97.69 86 HIS A CA 1
ATOM 674 C C . HIS A 1 86 ? 16.671 0.727 -8.425 1.00 97.69 86 HIS A C 1
ATOM 676 O O . HIS A 1 86 ? 17.616 1.460 -8.701 1.00 97.69 86 HIS A O 1
ATOM 682 N N . ALA A 1 87 ? 15.522 0.757 -9.109 1.00 97.31 87 ALA A N 1
ATOM 683 C CA . ALA A 1 87 ? 15.281 1.656 -10.240 1.00 97.31 87 ALA A CA 1
ATOM 684 C C . ALA A 1 87 ? 15.489 3.134 -9.857 1.00 97.31 87 ALA A C 1
ATOM 686 O O . ALA A 1 87 ? 16.054 3.919 -10.623 1.00 97.31 87 ALA A O 1
ATOM 687 N N . ALA A 1 88 ? 15.104 3.509 -8.635 1.00 96.62 88 ALA A N 1
ATOM 688 C CA . ALA A 1 88 ? 15.280 4.843 -8.073 1.00 96.62 88 ALA A CA 1
ATOM 689 C C . ALA A 1 88 ? 16.747 5.243 -7.834 1.00 96.62 88 ALA A C 1
ATOM 691 O O . ALA A 1 88 ? 16.995 6.382 -7.443 1.00 96.62 88 ALA A O 1
ATOM 692 N N . LYS A 1 89 ? 17.735 4.376 -8.083 1.00 93.31 89 LYS A N 1
ATOM 693 C CA . LYS A 1 89 ? 19.157 4.763 -8.067 1.00 93.31 89 LYS A CA 1
ATOM 694 C C . LYS A 1 89 ? 19.586 5.515 -9.329 1.00 93.31 89 LYS A C 1
ATOM 696 O O . LYS A 1 89 ? 20.530 6.288 -9.263 1.00 93.31 89 LYS A O 1
ATOM 701 N N . PHE A 1 90 ? 18.898 5.312 -10.453 1.00 92.31 90 PHE A N 1
ATOM 702 C CA . PHE A 1 90 ? 19.306 5.858 -11.758 1.00 92.31 90 PHE A CA 1
ATOM 703 C C . PHE A 1 90 ? 18.150 6.423 -12.600 1.00 92.31 90 PHE A C 1
ATOM 705 O O . PHE A 1 90 ? 18.392 7.148 -13.557 1.00 92.31 90 PHE A O 1
ATOM 712 N N . SER A 1 91 ? 16.890 6.135 -12.255 1.00 94.38 91 SER A N 1
ATOM 713 C CA . SER A 1 91 ? 15.732 6.556 -13.060 1.00 94.38 91 SER A CA 1
ATOM 714 C C . SER A 1 91 ? 15.289 7.991 -12.788 1.00 94.38 91 SER A C 1
ATOM 716 O O . SER A 1 91 ? 15.284 8.425 -11.640 1.00 94.38 91 SER A O 1
ATOM 718 N N . GLU A 1 92 ? 14.849 8.720 -13.811 1.00 94.12 92 GLU A N 1
ATOM 719 C CA . GLU A 1 92 ? 14.056 9.948 -13.639 1.00 94.12 92 GLU A CA 1
ATOM 720 C C . GLU A 1 92 ? 12.566 9.602 -13.507 1.00 94.12 92 GLU A C 1
ATOM 722 O O . GLU A 1 92 ? 11.850 10.224 -12.720 1.00 94.12 92 GLU A O 1
ATOM 727 N N . TYR A 1 93 ? 12.122 8.553 -14.211 1.00 97.69 93 TYR A N 1
ATOM 728 C CA . TYR A 1 93 ? 10.752 8.049 -14.174 1.00 97.69 93 TYR A CA 1
ATOM 729 C C . TYR A 1 93 ? 10.705 6.551 -13.874 1.00 97.69 93 TYR A C 1
ATOM 731 O O . TYR A 1 93 ? 11.518 5.777 -14.378 1.00 97.69 93 TYR A O 1
ATOM 739 N N . ILE A 1 94 ? 9.723 6.134 -13.077 1.00 98.75 94 ILE A N 1
ATOM 740 C CA . ILE A 1 94 ? 9.427 4.725 -12.803 1.00 98.75 94 ILE A CA 1
ATOM 741 C C . ILE A 1 94 ? 7.940 4.489 -13.068 1.00 98.75 94 ILE A C 1
ATOM 743 O O . ILE A 1 94 ? 7.093 5.081 -12.400 1.00 98.75 94 ILE A O 1
ATOM 747 N N . ALA A 1 95 ? 7.620 3.638 -14.039 1.00 98.56 95 ALA A N 1
ATOM 748 C CA . ALA A 1 95 ? 6.261 3.304 -14.447 1.00 98.56 95 ALA A CA 1
ATOM 749 C C . ALA A 1 95 ? 5.986 1.815 -14.206 1.00 98.56 95 ALA A C 1
ATOM 751 O O . ALA A 1 95 ? 6.365 0.972 -15.014 1.00 98.56 95 ALA A O 1
ATOM 752 N N . PHE A 1 96 ? 5.339 1.469 -13.094 1.00 98.62 96 PHE A N 1
ATOM 753 C CA . PHE A 1 96 ? 5.118 0.066 -12.736 1.00 98.62 96 PHE A CA 1
ATOM 754 C C . PHE A 1 96 ? 3.649 -0.325 -12.674 1.00 98.62 96 PHE A C 1
ATOM 756 O O . PHE A 1 96 ? 2.814 0.402 -12.135 1.00 98.62 96 PHE A O 1
ATOM 763 N N . ILE A 1 97 ? 3.370 -1.536 -13.159 1.00 98.06 97 ILE A N 1
ATOM 764 C CA . ILE A 1 97 ? 2.165 -2.288 -12.823 1.00 98.06 97 ILE A CA 1
ATOM 765 C C . ILE A 1 97 ? 2.402 -2.958 -11.468 1.00 98.06 97 ILE A C 1
ATOM 767 O O . ILE A 1 97 ? 3.313 -3.764 -11.303 1.00 98.06 97 ILE A O 1
ATOM 771 N N . VAL A 1 98 ? 1.590 -2.610 -10.474 1.00 97.50 98 VAL A N 1
ATOM 772 C CA . VAL A 1 98 ? 1.747 -3.048 -9.082 1.00 97.50 98 VAL A CA 1
ATOM 773 C C . VAL A 1 98 ? 0.395 -3.414 -8.470 1.00 97.50 98 VAL A C 1
ATOM 775 O O . VAL A 1 98 ? -0.648 -2.981 -8.964 1.00 97.50 98 VAL A O 1
ATOM 778 N N . PRO A 1 99 ? 0.348 -4.197 -7.378 1.00 95.44 99 PRO A N 1
ATOM 779 C CA . PRO A 1 99 ? -0.911 -4.532 -6.726 1.00 95.44 99 PRO A CA 1
ATOM 780 C C . PRO A 1 99 ? -1.655 -3.287 -6.252 1.00 95.44 99 PRO A C 1
ATOM 782 O O . PRO A 1 99 ? -1.049 -2.341 -5.750 1.00 95.44 99 PRO A O 1
ATOM 785 N N . LEU A 1 100 ? -2.990 -3.344 -6.286 1.00 93.31 100 LEU A N 1
ATOM 786 C CA . LEU A 1 100 ? -3.885 -2.234 -5.929 1.00 93.31 100 LEU A CA 1
ATOM 787 C C . LEU A 1 100 ? -3.619 -1.662 -4.529 1.00 93.31 100 LEU A C 1
ATOM 789 O O . LEU A 1 100 ? -4.002 -0.544 -4.204 1.00 93.31 100 LEU A O 1
ATOM 793 N N . LYS A 1 101 ? -2.934 -2.426 -3.675 1.00 91.81 101 LYS A N 1
ATOM 794 C CA . LYS A 1 101 ? -2.513 -1.975 -2.357 1.00 91.81 101 LYS A CA 1
ATOM 795 C C . LYS A 1 101 ? -1.651 -0.706 -2.401 1.00 91.81 101 LYS A C 1
ATOM 797 O O . LYS A 1 101 ? -1.711 0.067 -1.443 1.00 91.81 101 LYS A O 1
ATOM 802 N N . TRP A 1 102 ? -0.900 -0.473 -3.477 1.00 96.25 102 TRP A N 1
ATOM 803 C CA . TRP A 1 102 ? -0.085 0.730 -3.649 1.00 96.25 102 TRP A CA 1
ATOM 804 C C . TRP A 1 102 ? -0.939 2.006 -3.625 1.00 96.25 102 TRP A C 1
ATOM 806 O O . TRP A 1 102 ? -0.528 2.976 -3.011 1.00 96.25 102 TRP A O 1
ATOM 816 N N . THR A 1 103 ? -2.184 1.997 -4.111 1.00 94.88 103 THR A N 1
ATOM 817 C CA . THR A 1 103 ? -3.032 3.211 -4.133 1.00 94.88 103 THR A CA 1
ATOM 818 C C . THR A 1 103 ? -3.508 3.692 -2.757 1.00 94.88 103 THR A C 1
ATOM 820 O O . THR A 1 103 ? -3.988 4.812 -2.627 1.00 94.88 103 THR A O 1
ATOM 823 N N . SER A 1 104 ? -3.411 2.861 -1.713 1.00 90.12 104 SER A N 1
ATOM 824 C CA . SER A 1 104 ? -4.066 3.112 -0.415 1.00 90.12 104 SER A CA 1
ATOM 825 C C . SER A 1 104 ? -3.152 2.953 0.802 1.00 90.12 104 SER A C 1
ATOM 827 O O . SER A 1 104 ? -3.594 3.073 1.947 1.00 90.12 104 SER A O 1
ATOM 829 N N . SER A 1 105 ? -1.877 2.616 0.601 1.00 92.75 105 SER A N 1
ATOM 830 C CA . SER A 1 105 ? -1.000 2.163 1.679 1.00 92.75 105 SER A CA 1
ATOM 831 C C . SER A 1 105 ? 0.106 3.152 2.011 1.00 92.75 105 SER A C 1
ATOM 833 O O . SER A 1 105 ? 1.210 3.064 1.479 1.00 92.75 105 SER A O 1
ATOM 835 N N . TRP A 1 106 ? -0.131 3.997 3.016 1.00 94.69 106 TRP A N 1
ATOM 836 C CA . TRP A 1 106 ? 0.913 4.858 3.588 1.00 94.69 106 TRP A CA 1
ATOM 837 C C . TRP A 1 106 ? 2.178 4.079 3.991 1.00 94.69 106 TRP A C 1
ATOM 839 O O . TRP A 1 106 ? 3.295 4.463 3.657 1.00 94.69 106 TRP A O 1
ATOM 849 N N . LYS A 1 107 ? 2.020 2.923 4.661 1.00 94.19 107 LYS A N 1
ATOM 850 C CA . LYS A 1 107 ? 3.161 2.080 5.075 1.00 94.19 107 LYS A CA 1
ATOM 851 C C . LYS A 1 107 ? 3.986 1.572 3.893 1.00 94.19 107 LYS A C 1
ATOM 853 O O . LYS A 1 107 ? 5.164 1.280 4.072 1.00 94.19 107 LYS A O 1
ATOM 858 N N . LEU A 1 108 ? 3.362 1.393 2.729 1.00 96.19 108 LEU A N 1
ATOM 859 C CA . LEU A 1 108 ? 4.058 0.984 1.514 1.00 96.19 108 LEU A CA 1
ATOM 860 C C . LEU A 1 108 ? 4.797 2.179 0.919 1.00 96.19 108 LEU A C 1
ATOM 862 O O . LEU A 1 108 ? 6.000 2.094 0.727 1.00 96.19 108 LEU A O 1
ATOM 866 N N . HIS A 1 109 ? 4.114 3.310 0.727 1.00 97.31 109 HIS A N 1
ATOM 867 C CA . HIS A 1 109 ? 4.720 4.532 0.190 1.00 97.31 109 HIS A CA 1
ATOM 868 C C . HIS A 1 109 ? 5.900 5.040 1.025 1.00 97.31 109 HIS A C 1
ATOM 870 O O . HIS A 1 109 ? 6.864 5.568 0.477 1.00 97.31 109 HIS A O 1
ATOM 876 N N . ARG A 1 110 ? 5.873 4.832 2.346 1.00 96.69 110 ARG A N 1
ATOM 877 C CA . ARG A 1 110 ? 6.997 5.140 3.242 1.00 96.69 110 ARG A CA 1
ATOM 878 C C . ARG A 1 110 ? 8.254 4.294 2.970 1.00 96.69 110 ARG A C 1
ATOM 880 O O . ARG A 1 110 ? 9.337 4.690 3.374 1.00 96.69 110 ARG A O 1
ATOM 887 N N . GLN A 1 111 ? 8.124 3.131 2.333 1.00 97.31 111 GLN A N 1
ATOM 888 C CA . GLN A 1 111 ? 9.265 2.279 1.973 1.00 97.31 111 GLN A CA 1
ATOM 889 C C . GLN A 1 111 ? 9.857 2.617 0.600 1.00 97.31 111 GLN A C 1
ATOM 891 O O . GLN A 1 111 ? 10.928 2.110 0.278 1.00 97.31 111 GLN A O 1
ATOM 896 N N . LEU A 1 112 ? 9.168 3.422 -0.212 1.00 98.31 112 LEU A N 1
ATOM 897 C CA . LEU A 1 112 ? 9.652 3.855 -1.521 1.00 98.31 112 LEU A CA 1
ATOM 898 C C . LEU A 1 112 ? 10.632 5.020 -1.359 1.00 98.31 112 LEU A C 1
ATOM 900 O O . LEU A 1 112 ? 10.472 5.832 -0.446 1.00 98.31 112 LEU A O 1
ATOM 904 N N . ASN A 1 113 ? 11.604 5.133 -2.262 1.00 97.88 113 ASN A N 1
ATOM 905 C CA . ASN A 1 113 ? 12.582 6.219 -2.284 1.00 97.88 113 ASN A CA 1
ATOM 906 C C . ASN A 1 113 ? 11.875 7.580 -2.162 1.00 97.88 113 ASN A C 1
ATOM 908 O O . ASN A 1 113 ? 10.934 7.858 -2.904 1.00 97.88 113 ASN A O 1
ATOM 912 N N . GLU A 1 114 ? 12.268 8.394 -1.182 1.00 96.88 114 GLU A N 1
ATOM 913 C CA . GLU A 1 114 ? 11.579 9.642 -0.822 1.00 96.88 114 GLU A CA 1
ATOM 914 C C . GLU A 1 114 ? 11.664 10.726 -1.899 1.00 96.88 114 GLU A C 1
ATOM 916 O O . GLU A 1 114 ? 10.744 11.529 -2.025 1.00 96.88 114 GLU A O 1
ATOM 921 N N . ASN A 1 115 ? 12.674 10.657 -2.769 1.00 96.31 115 ASN A N 1
ATOM 922 C CA . ASN A 1 115 ? 12.898 11.613 -3.849 1.00 96.31 115 ASN A CA 1
ATOM 923 C C . ASN A 1 115 ? 11.975 11.387 -5.051 1.00 96.31 115 ASN A C 1
ATOM 925 O O . ASN A 1 115 ? 12.344 11.745 -6.161 1.00 96.31 115 ASN A O 1
ATOM 929 N N . PHE A 1 116 ? 10.809 10.764 -4.883 1.00 98.19 116 PHE A N 1
ATOM 930 C CA . PHE A 1 116 ? 9.859 10.506 -5.966 1.00 98.19 116 PHE A CA 1
ATOM 931 C C . PHE A 1 116 ? 8.442 10.932 -5.587 1.00 98.19 116 PHE A C 1
ATOM 933 O O . PHE A 1 116 ? 7.941 10.599 -4.509 1.00 98.19 116 PHE A O 1
ATOM 940 N N . SER A 1 117 ? 7.770 11.589 -6.527 1.00 98.44 117 SER A N 1
ATOM 941 C CA . SER A 1 117 ? 6.347 11.925 -6.471 1.00 98.44 117 SER A CA 1
ATOM 942 C C . SER A 1 117 ? 5.554 10.961 -7.349 1.00 98.44 117 SER A C 1
ATOM 944 O O . SER A 1 117 ? 5.983 10.649 -8.461 1.00 98.44 117 SER A O 1
ATOM 946 N N . CYS A 1 118 ? 4.410 10.474 -6.864 1.00 98.56 118 CYS A N 1
ATOM 947 C CA . CYS A 1 118 ? 3.511 9.643 -7.670 1.00 98.56 118 CYS A CA 1
ATOM 948 C C . CYS A 1 118 ? 2.619 10.574 -8.485 1.00 98.56 118 CYS A C 1
ATOM 950 O O . CYS A 1 118 ? 1.708 11.175 -7.930 1.00 98.56 118 CYS A O 1
ATOM 952 N N . VAL A 1 119 ? 2.891 10.730 -9.777 1.00 98.38 119 VAL A N 1
ATOM 953 C CA . VAL A 1 119 ? 2.209 11.730 -10.616 1.00 98.38 119 VAL A CA 1
ATOM 954 C C . VAL A 1 119 ? 0.980 11.180 -11.333 1.00 98.38 119 VAL A C 1
ATOM 956 O O . VAL A 1 119 ? 0.173 11.940 -11.859 1.00 98.38 119 VAL A O 1
ATOM 959 N N . TYR A 1 120 ? 0.818 9.856 -11.354 1.00 98.50 120 TYR A N 1
ATOM 960 C CA . TYR A 1 120 ? -0.328 9.204 -11.974 1.00 98.50 120 TYR A CA 1
ATOM 961 C C . TYR A 1 120 ? -0.557 7.806 -11.393 1.00 98.50 120 TYR A C 1
ATOM 963 O O . TYR A 1 120 ? 0.393 7.092 -11.067 1.00 98.50 120 TYR A O 1
ATOM 971 N N . SER A 1 121 ? -1.827 7.417 -11.271 1.00 97.94 121 SER A N 1
ATOM 972 C CA . SER A 1 121 ? -2.246 6.093 -10.815 1.00 97.94 121 SER A CA 1
ATOM 973 C C . SER A 1 121 ? -3.587 5.723 -11.446 1.00 97.94 121 SER A C 1
ATOM 975 O O . SER A 1 121 ? -4.561 6.452 -11.279 1.00 97.94 121 SER A O 1
ATOM 977 N N . GLU A 1 122 ? -3.673 4.557 -12.083 1.00 97.00 122 GLU A N 1
ATOM 978 C CA . GLU A 1 122 ? -4.909 4.055 -12.698 1.00 97.00 122 GLU A CA 1
ATOM 979 C C . GLU A 1 122 ? -5.124 2.573 -12.385 1.00 97.00 122 GLU A C 1
ATOM 981 O O . GLU A 1 122 ? -4.188 1.775 -12.402 1.00 97.00 122 GLU A O 1
ATOM 986 N N . HIS A 1 123 ? -6.365 2.191 -12.078 1.00 96.31 123 HIS A N 1
ATOM 987 C CA . HIS A 1 123 ? -6.728 0.792 -11.861 1.00 96.31 123 HIS A CA 1
ATOM 988 C C . HIS A 1 123 ? -6.708 0.030 -13.184 1.00 96.31 123 HIS A C 1
ATOM 990 O O . HIS A 1 123 ? -7.313 0.464 -14.160 1.00 96.31 123 HIS A O 1
ATOM 996 N N . LEU A 1 124 ? -6.085 -1.147 -13.193 1.00 94.81 124 LEU A N 1
ATOM 997 C CA . LEU A 1 124 ? -6.150 -2.002 -14.368 1.00 94.81 124 LEU A CA 1
ATOM 998 C C . LEU A 1 124 ? -7.565 -2.583 -14.542 1.00 94.81 124 LEU A C 1
ATOM 1000 O O . LEU A 1 124 ? -8.237 -2.870 -13.539 1.00 94.81 124 LEU A O 1
ATOM 1004 N N . PRO A 1 125 ? -8.009 -2.799 -15.795 1.00 92.88 125 PRO A N 1
ATOM 1005 C CA . PRO A 1 125 ? -9.216 -3.563 -16.084 1.00 92.88 125 PRO A CA 1
ATOM 1006 C C . PRO A 1 125 ? -9.213 -4.955 -15.435 1.00 92.88 125 PRO A C 1
ATOM 1008 O O . PRO A 1 125 ? -8.197 -5.467 -14.955 1.00 92.88 125 PRO A O 1
ATOM 1011 N N . LYS A 1 126 ? -10.383 -5.600 -15.407 1.00 89.62 126 LYS A N 1
ATOM 1012 C CA . LYS A 1 126 ? -10.437 -7.024 -15.056 1.00 89.62 126 LYS A CA 1
ATOM 1013 C C . LYS A 1 126 ? -9.691 -7.838 -16.113 1.00 89.62 126 LYS A C 1
ATOM 1015 O O . LYS A 1 126 ? -9.609 -7.423 -17.262 1.00 89.62 126 LYS A O 1
ATOM 1020 N N . ASP A 1 127 ? -9.182 -8.994 -15.695 1.00 89.19 127 ASP A N 1
ATOM 1021 C CA . ASP A 1 127 ? -8.584 -9.981 -16.597 1.00 89.19 127 ASP A CA 1
ATOM 1022 C C . ASP A 1 127 ? -7.359 -9.494 -17.402 1.00 89.19 127 ASP A C 1
ATOM 1024 O O . ASP A 1 127 ? -7.020 -10.065 -18.433 1.00 89.19 127 ASP A O 1
ATOM 1028 N N . SER A 1 128 ? -6.636 -8.488 -16.891 1.00 89.88 128 SER A N 1
ATOM 1029 C CA . SER A 1 128 ? -5.400 -7.955 -17.495 1.00 89.88 128 SER A CA 1
ATOM 1030 C C . SER A 1 128 ? -4.171 -8.871 -17.396 1.00 89.88 128 SER A C 1
ATOM 1032 O O . SER A 1 128 ? -3.090 -8.477 -17.826 1.00 89.88 128 SER A O 1
ATOM 1034 N N . PHE A 1 129 ? -4.295 -10.061 -16.805 1.00 89.81 129 PHE A N 1
ATOM 1035 C CA . PHE A 1 129 ? -3.193 -11.013 -16.648 1.00 89.81 129 PHE A CA 1
ATOM 1036 C C . PHE A 1 129 ? -3.579 -12.376 -17.211 1.00 89.81 129 PHE A C 1
ATOM 1038 O O . PHE A 1 129 ? -4.751 -12.752 -17.205 1.00 89.81 129 PHE A O 1
ATOM 1045 N N . LEU A 1 130 ? -2.573 -13.134 -17.643 1.00 89.38 130 LEU A N 1
ATOM 1046 C CA . LEU A 1 130 ? -2.716 -14.535 -18.015 1.00 89.38 130 LEU A CA 1
ATOM 1047 C C . LEU A 1 130 ? -2.012 -15.414 -16.980 1.00 89.38 130 LEU A C 1
ATOM 1049 O O . LEU A 1 130 ? -0.894 -15.116 -16.567 1.00 89.38 130 LEU A O 1
ATOM 1053 N N . LEU A 1 131 ? -2.662 -16.506 -16.590 1.00 86.25 131 LEU A N 1
ATOM 1054 C CA . LEU A 1 131 ? -2.071 -17.606 -15.836 1.00 86.25 131 LEU A CA 1
ATOM 1055 C C . LEU A 1 131 ? -2.303 -18.883 -16.644 1.00 86.25 131 LEU A C 1
ATOM 1057 O O . LEU A 1 131 ? -3.450 -19.216 -16.943 1.00 86.25 131 LEU A O 1
ATOM 1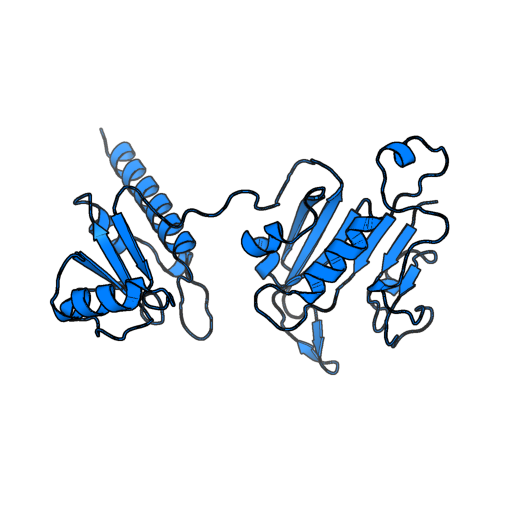061 N N . ASP A 1 132 ? -1.224 -19.547 -17.058 1.00 86.50 132 ASP A N 1
ATOM 1062 C CA . ASP A 1 132 ? -1.269 -20.738 -17.921 1.00 86.50 132 ASP A CA 1
ATOM 1063 C C . ASP A 1 132 ? -2.117 -20.526 -19.194 1.00 86.50 132 ASP A C 1
ATOM 1065 O O . ASP A 1 132 ? -2.941 -21.356 -19.584 1.00 86.50 132 ASP A O 1
ATOM 1069 N N . GLY A 1 133 ? -1.968 -19.348 -19.814 1.00 85.69 133 GLY A N 1
ATOM 1070 C CA . GLY A 1 133 ? -2.694 -18.952 -21.027 1.00 85.69 133 GLY A CA 1
ATOM 1071 C C . GLY A 1 133 ? -4.169 -18.589 -20.819 1.00 85.69 133 GLY A C 1
ATOM 1072 O O . GLY A 1 133 ? -4.854 -18.267 -21.788 1.00 85.69 133 GLY A O 1
ATOM 1073 N N . LYS A 1 134 ? -4.677 -18.613 -19.581 1.00 89.12 134 LYS A N 1
ATOM 1074 C CA . LYS A 1 134 ? -6.063 -18.251 -19.257 1.00 89.12 134 LYS A CA 1
ATOM 1075 C C . LYS A 1 134 ? -6.139 -16.890 -18.570 1.00 89.12 134 LYS A C 1
ATOM 1077 O O . LYS A 1 134 ? -5.268 -16.592 -17.753 1.00 89.12 134 LYS A O 1
ATOM 1082 N N . PRO A 1 135 ? -7.189 -16.092 -18.831 1.00 90.88 135 PRO A N 1
ATOM 1083 C CA . PRO A 1 135 ? -7.412 -14.850 -18.106 1.00 90.88 135 PRO A CA 1
ATOM 1084 C C . PRO A 1 135 ? -7.450 -15.082 -16.592 1.00 90.88 135 PRO A C 1
ATOM 1086 O O . PRO A 1 135 ? -8.146 -15.973 -16.101 1.00 90.88 135 PRO A O 1
ATOM 1089 N N . TYR A 1 136 ? -6.680 -14.285 -15.860 1.00 88.38 136 TYR A N 1
ATOM 1090 C CA . TYR A 1 136 ? -6.540 -14.372 -14.416 1.00 88.38 136 TYR A CA 1
ATOM 1091 C C . TYR A 1 136 ? -6.689 -12.987 -13.795 1.00 88.38 136 TYR A C 1
ATOM 1093 O O . TYR A 1 136 ? -5.991 -12.032 -14.142 1.00 88.38 136 TYR A O 1
ATOM 1101 N N . HIS A 1 137 ? -7.617 -12.866 -12.849 1.00 87.44 137 HIS A N 1
ATOM 1102 C CA . HIS A 1 137 ? -7.888 -11.583 -12.227 1.00 87.44 137 HIS A CA 1
ATOM 1103 C C . HIS A 1 137 ? -6.953 -11.327 -11.044 1.00 87.44 137 HIS A C 1
ATOM 1105 O O . HIS A 1 137 ? -7.102 -11.907 -9.966 1.00 87.44 137 HIS A O 1
ATOM 1111 N N . VAL A 1 138 ? -6.046 -10.367 -11.223 1.00 87.81 138 VAL A N 1
ATOM 1112 C CA . VAL A 1 138 ? -5.273 -9.758 -10.138 1.00 87.81 138 VAL A CA 1
ATOM 1113 C C . VAL A 1 138 ? -5.635 -8.285 -10.048 1.00 87.81 138 VAL A C 1
ATOM 1115 O O . VAL A 1 138 ? -5.608 -7.562 -11.041 1.00 87.81 138 VAL A O 1
ATOM 1118 N N . LYS A 1 139 ? -5.984 -7.821 -8.845 1.00 91.44 139 LYS A N 1
ATOM 1119 C CA . LYS A 1 139 ? -6.256 -6.401 -8.607 1.00 91.44 139 LYS A CA 1
ATOM 1120 C C . LYS A 1 139 ? -4.942 -5.627 -8.603 1.00 91.44 139 LYS A C 1
ATOM 1122 O O . LYS A 1 139 ? -4.248 -5.601 -7.583 1.00 91.44 139 LYS A O 1
ATOM 1127 N N . CYS A 1 140 ? -4.646 -4.971 -9.715 1.00 95.62 140 CYS A N 1
ATOM 1128 C CA . CYS A 1 140 ? -3.467 -4.134 -9.890 1.00 95.62 140 CYS A CA 1
ATOM 1129 C C . CYS A 1 140 ? -3.837 -2.724 -10.363 1.00 95.62 140 CYS A C 1
ATOM 1131 O O . CYS A 1 140 ? -4.957 -2.461 -10.804 1.00 95.62 140 CYS A O 1
ATOM 1133 N N . CYS A 1 141 ? -2.875 -1.822 -10.254 1.00 97.06 141 CYS A N 1
ATOM 1134 C CA . CYS A 1 141 ? -2.883 -0.501 -10.852 1.00 97.06 141 CYS A CA 1
ATOM 1135 C C . CYS A 1 141 ? -1.575 -0.276 -11.612 1.00 97.06 141 CYS A C 1
ATOM 1137 O O . CYS A 1 141 ? -0.560 -0.902 -11.306 1.00 97.06 141 CYS A O 1
ATOM 1139 N N . GLN A 1 142 ? -1.600 0.627 -12.583 1.00 97.31 142 GLN A N 1
ATOM 1140 C CA . GLN A 1 142 ? -0.390 1.237 -13.116 1.00 97.31 142 GLN A CA 1
ATOM 1141 C C . GLN A 1 142 ? -0.111 2.536 -12.364 1.00 97.31 142 GLN A C 1
ATOM 1143 O O . GLN A 1 142 ? -1.040 3.297 -12.088 1.00 97.31 142 GLN A O 1
ATOM 1148 N N . GLN A 1 143 ? 1.148 2.786 -12.014 1.00 98.50 143 GLN A N 1
ATOM 1149 C CA . GLN A 1 143 ? 1.575 4.042 -11.404 1.00 98.50 143 GLN A CA 1
ATOM 1150 C C . GLN A 1 143 ? 2.792 4.613 -12.115 1.00 98.50 143 GLN A C 1
ATOM 1152 O O . GLN A 1 143 ? 3.731 3.876 -12.410 1.00 98.50 143 GLN A O 1
ATOM 1157 N N . LEU A 1 144 ? 2.791 5.931 -12.315 1.00 98.62 144 LEU A N 1
ATOM 1158 C CA . LEU A 1 144 ? 3.942 6.690 -12.791 1.00 98.62 144 LEU A CA 1
ATOM 1159 C C . LEU A 1 144 ? 4.503 7.525 -11.647 1.00 98.62 144 LEU A C 1
ATOM 1161 O O . LEU A 1 144 ? 3.808 8.350 -11.050 1.00 98.62 144 LEU A O 1
ATOM 1165 N N . TRP A 1 145 ? 5.786 7.338 -11.387 1.00 98.69 145 TRP A N 1
ATOM 1166 C CA . TRP A 1 145 ? 6.541 8.061 -10.384 1.00 98.69 145 TRP A CA 1
ATOM 1167 C C . TRP A 1 145 ? 7.629 8.877 -11.061 1.00 98.69 145 TRP A C 1
ATOM 1169 O O . TRP A 1 145 ? 8.352 8.364 -11.914 1.00 98.69 145 TRP A O 1
ATOM 1179 N N . LYS A 1 146 ? 7.760 10.140 -10.664 1.00 98.06 146 LYS A N 1
ATOM 1180 C CA . LYS A 1 146 ? 8.757 11.072 -11.189 1.00 98.06 146 LYS A CA 1
ATOM 1181 C C . LYS A 1 146 ? 9.674 11.529 -10.066 1.00 98.06 146 LYS A C 1
ATOM 1183 O O . LYS A 1 146 ? 9.194 11.892 -8.991 1.00 98.06 146 LYS A O 1
ATOM 1188 N N . ARG A 1 147 ? 10.983 11.523 -10.313 1.00 96.19 147 ARG A N 1
ATOM 1189 C CA . ARG A 1 147 ? 11.980 11.987 -9.348 1.00 96.19 147 ARG A CA 1
ATOM 1190 C C . ARG A 1 147 ? 11.823 13.479 -9.069 1.00 96.19 147 ARG A C 1
ATOM 1192 O O . ARG A 1 147 ? 11.747 14.270 -10.002 1.00 96.19 147 ARG A O 1
ATOM 1199 N N . GLY A 1 148 ? 11.848 13.864 -7.801 1.00 95.38 148 GLY A N 1
ATOM 1200 C CA . GLY A 1 148 ? 11.663 15.219 -7.298 1.00 95.38 148 GLY A CA 1
ATOM 1201 C C . GLY A 1 148 ? 10.249 15.454 -6.772 1.00 95.38 148 GLY A C 1
ATOM 1202 O O . GLY A 1 148 ? 9.431 14.533 -6.685 1.00 95.38 148 GLY A O 1
ATOM 1203 N N . ASN A 1 149 ? 9.970 16.708 -6.423 1.00 95.56 149 ASN A N 1
ATOM 1204 C CA . ASN A 1 149 ? 8.657 17.150 -5.970 1.00 95.56 149 ASN A CA 1
ATOM 1205 C C . ASN A 1 149 ? 7.835 17.660 -7.163 1.00 95.56 149 ASN A C 1
ATOM 1207 O O . ASN A 1 149 ? 8.212 18.659 -7.777 1.00 95.56 149 ASN A O 1
ATOM 1211 N N . HIS A 1 150 ? 6.751 16.964 -7.512 1.00 96.12 150 HIS A N 1
ATOM 1212 C CA . HIS A 1 150 ? 5.927 17.272 -8.688 1.00 96.12 150 HIS A CA 1
ATOM 1213 C C . HIS A 1 150 ? 4.447 17.178 -8.359 1.00 96.12 150 HIS A C 1
ATOM 1215 O O . HIS A 1 150 ? 4.042 16.265 -7.647 1.00 96.12 150 HIS A O 1
ATOM 1221 N N . GLU A 1 151 ? 3.651 18.065 -8.957 1.00 94.19 151 GLU A N 1
ATOM 1222 C CA . GLU A 1 151 ? 2.193 18.053 -8.842 1.00 94.19 151 GLU A CA 1
ATOM 1223 C C . GLU A 1 151 ? 1.518 17.552 -10.136 1.00 94.19 151 GLU A C 1
ATOM 1225 O O . GLU A 1 151 ? 1.989 17.887 -11.229 1.00 94.19 151 GLU A O 1
ATOM 1230 N N . PRO A 1 152 ? 0.417 16.777 -10.044 1.00 94.25 152 PRO A N 1
ATOM 1231 C CA . PRO A 1 152 ? -0.193 16.285 -8.803 1.00 94.25 152 PRO A CA 1
ATOM 1232 C C . PRO A 1 152 ? 0.689 15.237 -8.101 1.00 94.25 152 PRO A C 1
ATOM 1234 O O . PRO A 1 152 ? 1.277 14.393 -8.771 1.00 94.25 152 PRO A O 1
ATOM 1237 N N . ASN A 1 153 ? 0.754 15.255 -6.765 1.00 96.75 153 ASN A N 1
ATOM 1238 C CA . ASN A 1 153 ? 1.441 14.217 -5.989 1.00 96.75 153 ASN A CA 1
ATOM 1239 C C . ASN A 1 153 ? 0.461 13.275 -5.269 1.00 96.75 153 ASN A C 1
ATOM 1241 O O . ASN A 1 153 ? -0.005 13.533 -4.163 1.00 96.75 153 ASN A O 1
ATOM 1245 N N . LEU A 1 154 ? 0.194 12.115 -5.868 1.00 97.50 154 LEU A N 1
ATOM 1246 C CA . LEU A 1 154 ? -0.635 11.038 -5.313 1.00 97.50 154 LEU A CA 1
ATOM 1247 C C . LEU A 1 154 ? 0.075 10.230 -4.210 1.00 97.50 154 LEU A C 1
ATOM 1249 O O . LEU A 1 154 ? -0.471 9.254 -3.680 1.00 97.50 154 LEU A O 1
ATOM 1253 N N . ARG A 1 155 ? 1.319 10.580 -3.856 1.00 97.31 155 ARG A N 1
ATOM 1254 C CA . ARG A 1 155 ? 2.043 9.904 -2.783 1.00 97.31 155 ARG A CA 1
ATOM 1255 C C . ARG A 1 155 ? 1.390 10.223 -1.437 1.00 97.31 155 ARG A C 1
ATOM 1257 O O . ARG A 1 155 ? 1.382 11.351 -0.975 1.00 97.31 155 ARG A O 1
ATOM 1264 N N . ILE A 1 156 ? 0.922 9.186 -0.747 1.00 95.69 156 ILE A N 1
ATOM 1265 C CA . ILE A 1 156 ? 0.493 9.276 0.655 1.00 95.69 156 ILE A CA 1
ATOM 1266 C C . ILE A 1 156 ? 1.702 9.560 1.566 1.00 95.69 156 ILE A C 1
ATOM 1268 O O . ILE A 1 156 ? 2.457 8.642 1.902 1.00 95.69 156 ILE A O 1
ATOM 1272 N N . LEU A 1 157 ? 1.879 10.822 1.956 1.00 93.12 157 LEU A N 1
ATOM 1273 C CA . LEU A 1 157 ? 2.966 11.282 2.829 1.00 93.12 157 LEU A CA 1
ATOM 1274 C C . LEU A 1 157 ? 2.609 11.127 4.311 1.00 93.12 157 LEU A C 1
ATOM 1276 O O . LEU A 1 157 ? 3.392 10.593 5.104 1.00 93.12 157 LEU A O 1
ATOM 1280 N N . ASP A 1 158 ? 1.387 11.513 4.668 1.00 92.88 158 ASP A N 1
ATOM 1281 C CA . ASP A 1 158 ? 0.956 11.552 6.056 1.00 92.88 158 ASP A CA 1
ATOM 1282 C C . ASP A 1 158 ? 0.468 10.207 6.560 1.00 92.88 158 ASP A C 1
ATOM 1284 O O . ASP A 1 158 ? -0.258 9.460 5.893 1.00 92.88 158 ASP A O 1
ATOM 1288 N N . ARG A 1 159 ? 0.845 9.911 7.805 1.00 92.31 159 ARG A N 1
ATOM 1289 C CA . ARG A 1 159 ? 0.336 8.739 8.500 1.00 92.31 159 ARG A CA 1
ATOM 1290 C C . ARG A 1 159 ? -1.166 8.920 8.731 1.00 92.31 159 ARG A C 1
ATOM 1292 O O . ARG A 1 159 ? -1.548 9.851 9.437 1.00 92.31 159 ARG A O 1
ATOM 1299 N N . PRO A 1 160 ? -2.016 7.988 8.261 1.00 91.12 160 PRO A N 1
ATOM 1300 C CA . PRO A 1 160 ? -3.438 8.038 8.561 1.00 91.12 160 PRO A CA 1
ATOM 1301 C C . PRO A 1 160 ? -3.680 8.032 10.073 1.00 91.12 160 PRO A C 1
ATOM 1303 O O . PRO A 1 160 ? -3.021 7.278 10.803 1.00 91.12 160 PRO A O 1
ATOM 1306 N N . LYS A 1 161 ? -4.639 8.841 10.539 1.00 93.62 161 LYS A N 1
ATOM 1307 C CA . LYS A 1 161 ? -5.002 8.927 11.959 1.00 93.62 161 LYS A CA 1
ATOM 1308 C C . LYS A 1 161 ? -5.369 7.546 12.497 1.00 93.62 161 LYS A C 1
ATOM 1310 O O . LYS A 1 161 ? -6.063 6.772 11.847 1.00 93.62 161 LYS A O 1
ATOM 1315 N N . THR A 1 162 ? -4.895 7.221 13.695 1.00 94.25 162 THR A N 1
ATOM 1316 C CA . THR A 1 162 ? -5.264 5.980 14.406 1.00 94.25 162 THR A CA 1
ATOM 1317 C C . THR A 1 162 ? -5.816 6.240 15.804 1.00 94.25 162 THR A C 1
ATOM 1319 O O . THR A 1 162 ? -6.020 5.292 16.560 1.00 94.25 162 THR A O 1
ATOM 1322 N N . VAL A 1 163 ? -6.015 7.514 16.136 1.00 95.75 163 VAL A N 1
ATOM 1323 C CA . VAL A 1 163 ? -6.591 8.037 17.376 1.00 95.75 163 VAL A CA 1
ATOM 1324 C C . VAL A 1 163 ? -7.535 9.181 17.016 1.00 95.75 163 VAL A C 1
ATOM 1326 O O . VAL A 1 163 ? -7.364 9.794 15.959 1.00 95.75 163 VAL A O 1
ATOM 1329 N N . HIS A 1 164 ? -8.508 9.454 17.877 1.00 97.25 164 HIS A N 1
ATOM 1330 C CA . HIS A 1 164 ? -9.474 10.529 17.698 1.00 97.25 164 HIS A CA 1
ATOM 1331 C C . HIS A 1 164 ? -9.779 11.162 19.063 1.00 97.25 164 HIS A C 1
ATOM 1333 O O . HIS A 1 164 ? -9.732 10.475 20.077 1.00 97.25 164 HIS A O 1
ATOM 1339 N N . GLU A 1 165 ? -10.061 12.463 19.108 1.00 97.31 165 GLU A N 1
ATOM 1340 C CA . GLU A 1 165 ? -10.307 13.192 20.365 1.00 97.31 165 GLU A CA 1
ATOM 1341 C C . GLU A 1 165 ? -11.625 12.785 21.047 1.00 97.31 165 GLU A C 1
ATOM 1343 O O . GLU A 1 165 ? -11.691 12.660 22.269 1.00 97.31 165 GLU A O 1
ATOM 1348 N N . ASP A 1 166 ? -12.654 12.500 20.246 1.00 98.00 166 ASP A N 1
ATOM 1349 C CA . ASP A 1 166 ? -13.980 12.123 20.745 1.00 98.00 166 ASP A CA 1
ATOM 1350 C C . ASP A 1 166 ? -14.032 10.759 21.461 1.00 98.00 166 ASP A C 1
ATOM 1352 O O . ASP A 1 166 ? -15.037 10.479 22.118 1.00 98.00 166 ASP A O 1
ATOM 1356 N N . PHE A 1 167 ? -13.030 9.882 21.313 1.00 98.31 167 PHE A N 1
ATOM 1357 C CA . PHE A 1 167 ? -13.082 8.539 21.899 1.00 98.31 167 PHE A CA 1
ATOM 1358 C C . PHE A 1 167 ? -11.729 7.824 22.011 1.00 98.31 167 PHE A C 1
ATOM 1360 O O . PHE A 1 167 ? -10.869 7.940 21.136 1.00 98.31 167 PHE A O 1
ATOM 1367 N N . ASP A 1 168 ? -11.594 6.952 23.015 1.00 97.94 168 ASP A N 1
ATOM 1368 C CA . ASP A 1 168 ? -10.555 5.921 22.988 1.00 97.94 168 ASP A CA 1
ATOM 1369 C C . ASP A 1 168 ? -10.962 4.765 22.072 1.00 97.94 168 ASP A C 1
ATOM 1371 O O . ASP A 1 168 ? -12.128 4.371 22.003 1.00 97.94 168 ASP A O 1
ATOM 1375 N N . LEU A 1 169 ? -9.970 4.171 21.403 1.00 97.62 169 LEU A N 1
ATOM 1376 C CA . LEU A 1 169 ? -10.169 3.095 20.436 1.00 97.62 169 LEU A CA 1
ATOM 1377 C C . LEU A 1 169 ? -9.195 1.937 20.662 1.00 97.62 169 LEU A C 1
ATOM 1379 O O . LEU A 1 169 ? -7.968 2.110 20.662 1.00 97.62 169 LEU A O 1
ATOM 1383 N N . PHE A 1 170 ? -9.725 0.717 20.737 1.00 96.81 170 PHE A N 1
ATOM 1384 C CA . PHE A 1 170 ? -8.920 -0.504 20.720 1.00 96.81 170 PHE A CA 1
ATOM 1385 C C . PHE A 1 170 ? -9.414 -1.487 19.661 1.00 96.81 170 PHE A C 1
ATOM 1387 O O . PHE A 1 170 ? -10.605 -1.738 19.549 1.00 96.81 170 PHE A O 1
ATOM 1394 N N . LEU A 1 171 ? -8.494 -2.064 18.884 1.00 96.06 171 LEU A N 1
ATOM 1395 C CA . LEU A 1 171 ? -8.799 -3.096 1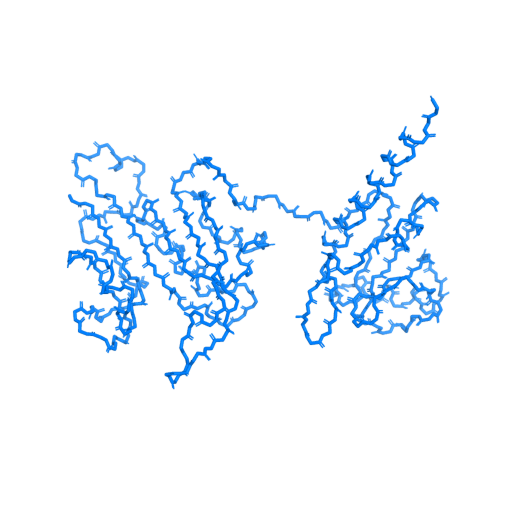7.896 1.00 96.06 171 LEU A CA 1
ATOM 1396 C C . LEU A 1 171 ? -8.410 -4.453 18.485 1.00 96.06 171 LEU A C 1
ATOM 1398 O O . LEU A 1 171 ? -7.250 -4.686 18.807 1.00 96.06 171 LEU A O 1
ATOM 1402 N N . THR A 1 172 ? -9.377 -5.350 18.646 1.00 94.31 172 THR A N 1
ATOM 1403 C CA . THR A 1 172 ? -9.214 -6.583 19.442 1.00 94.31 172 THR A CA 1
ATOM 1404 C C . THR A 1 172 ? -8.246 -7.615 18.850 1.00 94.31 172 THR A C 1
ATOM 1406 O O . THR A 1 172 ? -7.739 -8.473 19.582 1.00 94.31 172 THR A O 1
ATOM 1409 N N . CYS A 1 173 ? -7.920 -7.515 17.556 1.00 91.56 173 CYS A N 1
ATOM 1410 C CA . CYS A 1 173 ? -6.854 -8.305 16.934 1.00 91.56 173 CYS A CA 1
ATOM 1411 C C . CYS A 1 173 ? -5.438 -7.730 17.125 1.00 91.56 173 CYS A C 1
ATOM 1413 O O . CYS A 1 173 ? -4.476 -8.429 16.802 1.00 91.56 173 CYS A O 1
ATOM 1415 N N . ASP A 1 174 ? -5.274 -6.517 17.674 1.00 90.81 174 ASP A N 1
ATOM 1416 C CA . ASP A 1 174 ? -3.950 -5.932 17.921 1.00 90.81 174 ASP A CA 1
ATOM 1417 C C . ASP A 1 174 ? -3.141 -6.816 18.886 1.00 90.81 174 ASP A C 1
ATOM 1419 O O . ASP A 1 174 ? -3.518 -7.034 20.042 1.00 90.81 174 ASP A O 1
ATOM 1423 N N . ASN A 1 175 ? -1.977 -7.293 18.440 1.00 89.25 175 ASN A N 1
ATOM 1424 C CA . ASN A 1 175 ? -1.077 -8.092 19.268 1.00 89.25 175 ASN A CA 1
ATOM 1425 C C . ASN A 1 175 ? -0.135 -7.198 20.097 1.00 89.25 175 ASN A C 1
ATOM 1427 O O . ASN A 1 175 ? 1.046 -7.055 19.787 1.00 89.25 175 ASN A O 1
ATOM 1431 N N . VAL A 1 176 ? -0.678 -6.552 21.132 1.00 91.94 176 VAL A N 1
ATOM 1432 C CA . VAL A 1 176 ? 0.044 -5.611 22.012 1.00 91.94 176 VAL A CA 1
ATOM 1433 C C . VAL A 1 176 ? -0.136 -5.962 23.491 1.00 91.94 176 VAL A C 1
ATOM 1435 O O . VAL A 1 176 ? -1.152 -6.539 23.871 1.00 91.94 176 VAL A O 1
ATOM 1438 N N . LYS A 1 177 ? 0.800 -5.552 24.365 1.00 92.19 177 LYS A N 1
ATOM 1439 C CA . LYS A 1 177 ? 0.745 -5.831 25.822 1.00 92.19 177 LYS A CA 1
ATOM 1440 C C . LYS A 1 177 ? -0.581 -5.398 26.472 1.00 92.19 177 LYS A C 1
ATOM 1442 O O . LYS A 1 177 ? -1.121 -6.123 27.305 1.00 92.19 177 LYS A O 1
ATOM 1447 N N . LYS A 1 178 ? -1.145 -4.260 26.037 1.00 92.25 178 LYS A N 1
ATOM 1448 C CA . LYS A 1 178 ? -2.441 -3.729 26.511 1.00 92.25 178 LYS A CA 1
ATOM 1449 C C . LYS A 1 178 ? -3.614 -4.693 26.254 1.00 92.25 178 LYS A C 1
ATOM 1451 O O . LYS A 1 178 ? -4.624 -4.612 26.939 1.00 92.25 178 LYS A O 1
ATOM 1456 N N . ARG A 1 179 ? -3.488 -5.656 25.331 1.00 93.19 179 ARG A N 1
ATOM 1457 C CA . ARG A 1 179 ? -4.539 -6.646 25.053 1.00 93.19 179 ARG A CA 1
ATOM 1458 C C . ARG A 1 179 ? -4.937 -7.433 26.303 1.00 93.19 179 ARG A C 1
ATOM 1460 O O . ARG A 1 179 ? -6.118 -7.676 26.501 1.00 93.19 179 ARG A O 1
ATOM 1467 N N . VAL A 1 180 ? -3.985 -7.782 27.171 1.00 92.75 180 VAL A N 1
ATOM 1468 C CA . VAL A 1 180 ? -4.269 -8.542 28.403 1.00 92.75 180 VAL A CA 1
ATOM 1469 C C . VAL A 1 180 ? -5.170 -7.754 29.357 1.00 92.75 180 VAL A C 1
ATOM 1471 O O . VAL A 1 180 ? -6.096 -8.323 29.929 1.00 92.75 180 VAL A O 1
ATOM 1474 N N . SER A 1 181 ? -4.931 -6.450 29.528 1.00 95.00 181 SER A N 1
ATOM 1475 C CA . SER A 1 181 ? -5.785 -5.617 30.381 1.00 95.00 181 SER A CA 1
ATOM 1476 C C . SER A 1 181 ? -7.142 -5.351 29.736 1.00 95.00 181 SER A C 1
ATOM 1478 O O . SER A 1 181 ? -8.151 -5.418 30.429 1.00 95.00 181 SER A O 1
ATOM 1480 N N . VAL A 1 182 ? -7.189 -5.138 28.418 1.00 95.50 182 VAL A N 1
ATOM 1481 C CA . VAL A 1 182 ? -8.447 -4.947 27.681 1.00 95.50 182 VAL A CA 1
ATOM 1482 C C . VAL A 1 182 ? -9.360 -6.165 27.789 1.00 95.50 182 VAL A C 1
ATOM 1484 O O . VAL A 1 182 ? -10.550 -6.013 28.027 1.00 95.50 182 VAL A O 1
ATOM 1487 N N . ARG A 1 183 ? -8.817 -7.382 27.698 1.00 94.88 183 ARG A N 1
ATOM 1488 C CA . ARG A 1 183 ? -9.598 -8.613 27.896 1.00 94.88 183 ARG A CA 1
ATOM 1489 C C . ARG A 1 183 ? -10.266 -8.667 29.271 1.00 94.88 183 ARG A C 1
ATOM 1491 O O . ARG A 1 183 ? -11.464 -8.916 29.371 1.00 94.88 183 ARG A O 1
ATOM 1498 N N . LYS A 1 184 ? -9.520 -8.316 30.325 1.00 94.75 184 LYS A N 1
ATOM 1499 C CA . LYS A 1 184 ? -10.075 -8.201 31.683 1.00 94.75 184 LYS A CA 1
ATOM 1500 C C . LYS A 1 184 ? -11.175 -7.138 31.767 1.00 94.75 184 LYS A C 1
ATOM 1502 O O . LYS A 1 184 ? -12.164 -7.378 32.449 1.00 94.75 184 LYS A O 1
ATOM 1507 N N . GLN A 1 185 ? -11.011 -6.005 31.079 1.00 95.69 185 GLN A N 1
ATOM 1508 C CA . GLN A 1 185 ? -12.021 -4.941 31.013 1.00 95.69 185 GLN A CA 1
ATOM 1509 C C . GLN A 1 185 ? -13.311 -5.423 30.336 1.00 95.69 185 GLN A C 1
ATOM 1511 O O . GLN A 1 185 ? -14.378 -5.209 30.894 1.00 95.69 185 GLN A O 1
ATOM 1516 N N . ILE A 1 186 ? -13.224 -6.146 29.20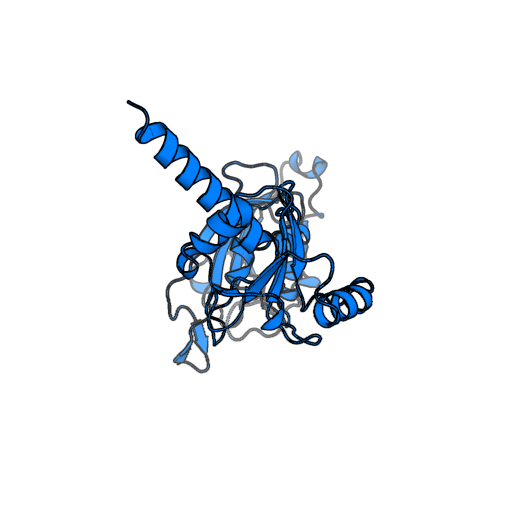9 1.00 94.88 186 ILE A N 1
ATOM 1517 C CA . ILE A 1 186 ? -14.399 -6.759 28.557 1.00 94.88 186 ILE A CA 1
ATOM 1518 C C . ILE A 1 186 ? -15.103 -7.709 29.532 1.00 94.88 186 ILE A C 1
ATOM 1520 O O . ILE A 1 186 ? -16.294 -7.569 29.781 1.00 94.88 186 ILE A O 1
ATOM 1524 N N . LYS A 1 187 ? -14.353 -8.637 30.145 1.00 93.50 187 LYS A N 1
ATOM 1525 C CA . LYS A 1 187 ? -14.908 -9.642 31.068 1.00 93.50 187 LYS A CA 1
ATOM 1526 C C . LYS A 1 187 ? -15.659 -9.022 32.246 1.00 93.50 187 LYS A C 1
ATOM 1528 O O . LYS A 1 187 ? -16.645 -9.583 32.713 1.00 93.50 187 LYS A O 1
ATOM 1533 N N . LYS A 1 188 ? -15.155 -7.903 32.760 1.00 94.50 188 LYS A N 1
ATOM 1534 C CA . LYS A 1 188 ? -15.752 -7.186 33.890 1.00 94.50 188 LYS A CA 1
ATOM 1535 C C . LYS A 1 188 ? -16.782 -6.137 33.472 1.00 94.50 188 LYS A C 1
ATOM 1537 O O . LYS A 1 188 ? -17.373 -5.519 34.349 1.00 94.50 188 LYS A O 1
ATOM 1542 N N . ASN A 1 189 ? -16.991 -5.941 32.169 1.00 92.44 189 ASN A N 1
ATOM 1543 C CA . ASN A 1 189 ? -17.790 -4.854 31.613 1.00 92.44 189 ASN A CA 1
ATOM 1544 C C . ASN A 1 189 ? -17.359 -3.472 32.151 1.00 92.44 189 ASN A C 1
ATOM 1546 O O . ASN A 1 189 ? -18.173 -2.668 32.598 1.00 92.44 189 ASN A O 1
ATOM 1550 N N . GLU A 1 190 ? -16.047 -3.231 32.165 1.00 93.44 190 GLU A N 1
ATOM 1551 C CA . GLU A 1 190 ? -15.420 -2.025 32.707 1.00 93.44 190 GLU A CA 1
ATOM 1552 C C . GLU A 1 190 ? -14.806 -1.162 31.596 1.00 93.44 190 GLU A C 1
ATOM 1554 O O . GLU A 1 190 ? -14.308 -1.665 30.585 1.00 93.44 190 GLU A O 1
ATOM 1559 N N . TYR A 1 191 ? -14.729 0.146 31.864 1.00 96.56 191 TYR A N 1
ATOM 1560 C CA . TYR A 1 191 ? -14.086 1.178 31.044 1.00 96.56 191 TYR A CA 1
ATOM 1561 C C . TYR A 1 191 ? -14.787 1.460 29.711 1.00 96.56 191 TYR A C 1
ATOM 1563 O O . TYR A 1 191 ? -15.286 2.568 29.555 1.00 96.56 191 TYR A O 1
ATOM 1571 N N . TRP A 1 192 ? -14.839 0.506 28.783 1.00 97.81 192 TRP A N 1
ATOM 1572 C CA . TRP A 1 192 ? -15.432 0.684 27.450 1.00 97.81 192 TRP A CA 1
ATOM 1573 C C . TRP A 1 192 ? -16.941 0.971 27.532 1.00 97.81 192 TRP A C 1
ATOM 1575 O O . TRP A 1 192 ? -17.580 0.570 28.501 1.00 97.81 192 TRP A O 1
ATOM 1585 N N . ASP A 1 193 ? -17.513 1.615 26.509 1.00 97.50 193 ASP A N 1
ATOM 1586 C CA . ASP A 1 193 ? -18.958 1.904 26.461 1.00 97.50 193 ASP A CA 1
ATOM 1587 C C . ASP A 1 193 ? -19.719 0.974 25.505 1.00 97.50 193 ASP A C 1
ATOM 1589 O O . ASP A 1 193 ? -20.820 0.534 25.814 1.00 97.50 193 ASP A O 1
ATOM 1593 N N . PHE A 1 194 ? -19.144 0.663 24.340 1.00 98.00 194 PHE A N 1
ATOM 1594 C CA . PHE A 1 194 ? -19.740 -0.230 23.340 1.00 98.00 194 PHE A CA 1
ATOM 1595 C C . PHE A 1 194 ? -18.660 -0.831 22.432 1.00 98.00 194 PHE A C 1
ATOM 1597 O O . PHE A 1 194 ? -17.487 -0.429 22.466 1.00 98.00 194 PHE A O 1
ATOM 1604 N N . GLY A 1 195 ? -19.049 -1.799 21.603 1.00 97.62 195 GLY A N 1
ATOM 1605 C CA . GLY A 1 195 ? -18.196 -2.325 20.545 1.00 97.62 195 GLY A CA 1
ATOM 1606 C C . GLY A 1 195 ? -18.764 -2.123 19.150 1.00 97.62 195 GLY A C 1
ATOM 1607 O O . GLY A 1 195 ? -19.918 -1.759 18.949 1.00 97.62 195 GLY A O 1
ATOM 1608 N N . LEU A 1 196 ? -17.912 -2.376 18.166 1.00 97.69 196 LEU A N 1
ATOM 1609 C CA . LEU A 1 196 ? -18.263 -2.400 16.754 1.00 97.69 196 LEU A CA 1
ATOM 1610 C C . LEU A 1 196 ? -17.644 -3.644 16.131 1.00 97.69 196 LEU A C 1
ATOM 1612 O O . LEU A 1 196 ? -16.417 -3.757 16.032 1.00 97.69 196 LEU A O 1
ATOM 1616 N N . LYS A 1 197 ? -18.485 -4.577 15.689 1.00 95.88 197 LYS A N 1
ATOM 1617 C CA . LYS A 1 197 ? -18.025 -5.738 14.929 1.00 95.88 197 LYS A CA 1
ATOM 1618 C C . LYS A 1 197 ? -17.541 -5.266 13.564 1.00 95.88 197 LYS A C 1
ATOM 1620 O O . LYS A 1 197 ? -18.285 -4.613 12.841 1.00 95.88 197 LYS A O 1
ATOM 1625 N N . TYR A 1 198 ? -16.293 -5.576 13.214 1.00 92.88 198 TYR A N 1
ATOM 1626 C CA . TYR A 1 198 ? -15.663 -5.072 11.986 1.00 92.88 198 TYR A CA 1
ATOM 1627 C C . TYR A 1 198 ? -15.494 -6.120 10.887 1.00 92.88 198 TYR A C 1
ATOM 1629 O O . TYR A 1 198 ? -15.033 -5.783 9.796 1.00 92.88 198 TYR A O 1
ATOM 1637 N N . TRP A 1 199 ? -15.841 -7.375 11.179 1.00 89.81 199 TRP A N 1
ATOM 1638 C CA . TRP A 1 199 ? -15.725 -8.509 10.269 1.00 89.81 199 TRP A CA 1
ATOM 1639 C C . TRP A 1 199 ? -17.022 -9.324 10.236 1.00 89.81 199 TRP A C 1
ATOM 1641 O O . TRP A 1 199 ? -17.570 -9.678 11.286 1.00 89.81 199 TRP A O 1
ATOM 1651 N N . GLY A 1 200 ? -17.503 -9.643 9.034 1.00 89.44 200 GLY A N 1
ATOM 1652 C CA . GLY A 1 200 ? -18.784 -10.321 8.831 1.00 89.44 200 GLY A CA 1
ATOM 1653 C C . GLY A 1 200 ? -19.952 -9.340 8.918 1.00 89.44 200 GLY A C 1
ATOM 1654 O O . GLY A 1 200 ? -19.948 -8.327 8.230 1.00 89.44 200 GLY A O 1
ATOM 1655 N N . LYS A 1 201 ? -20.956 -9.627 9.759 1.00 90.56 201 LYS A N 1
ATOM 1656 C CA . LYS A 1 201 ? -22.081 -8.707 10.000 1.00 90.56 201 LYS A CA 1
ATOM 1657 C C . LYS A 1 201 ? -21.593 -7.497 10.801 1.00 90.56 201 LYS A C 1
ATOM 1659 O O . LYS A 1 201 ? -21.508 -7.569 12.026 1.00 90.56 201 LYS A O 1
ATOM 1664 N N . ILE A 1 202 ? -21.231 -6.431 10.096 1.00 94.75 202 ILE A N 1
ATOM 1665 C CA . ILE A 1 202 ? -20.716 -5.199 10.691 1.00 94.75 202 ILE A CA 1
ATOM 1666 C C . ILE A 1 202 ? -21.843 -4.426 11.371 1.00 94.75 202 ILE A C 1
ATOM 1668 O O . ILE A 1 202 ? -22.935 -4.292 10.821 1.00 94.75 202 ILE A O 1
ATOM 1672 N N . GLY A 1 203 ? -21.567 -3.917 12.568 1.00 95.25 203 GLY A N 1
ATOM 1673 C CA . GLY A 1 203 ? -22.525 -3.127 13.331 1.00 95.25 203 GLY A CA 1
ATOM 1674 C C . GLY A 1 203 ? -22.066 -2.847 14.756 1.00 95.25 203 GLY A C 1
ATOM 1675 O O . GLY A 1 203 ? -21.212 -3.556 15.300 1.00 95.25 203 GLY A O 1
ATOM 1676 N N . VAL A 1 204 ? -22.629 -1.785 15.330 1.00 97.44 204 VAL A N 1
ATOM 1677 C CA . VAL A 1 204 ? -22.484 -1.451 16.750 1.00 97.44 204 VAL A CA 1
ATOM 1678 C C . VAL A 1 204 ? -23.160 -2.540 17.586 1.00 97.44 204 VAL A C 1
ATOM 1680 O O . VAL A 1 204 ? -24.216 -3.044 17.204 1.00 97.44 204 VAL A O 1
ATOM 1683 N N . CYS A 1 205 ? -22.537 -2.919 18.697 1.00 96.50 205 CYS A N 1
ATOM 1684 C CA . CYS A 1 205 ? -23.024 -3.946 19.611 1.00 96.50 205 CYS A CA 1
ATOM 1685 C C . CYS A 1 205 ? -22.751 -3.559 21.067 1.00 96.50 205 CYS A C 1
ATOM 1687 O O . CYS A 1 205 ? -21.825 -2.794 21.366 1.00 96.50 205 CYS A O 1
ATOM 1689 N N . GLU A 1 206 ? -23.548 -4.114 21.974 1.00 96.00 206 GLU A N 1
ATOM 1690 C CA . GLU A 1 206 ? -23.339 -3.939 23.409 1.00 96.00 206 GLU A CA 1
ATOM 1691 C C . GLU A 1 206 ? -22.102 -4.717 23.872 1.00 96.00 206 GLU A C 1
ATOM 1693 O O . GLU A 1 206 ? -21.732 -5.741 23.297 1.00 96.00 206 GLU A O 1
ATOM 1698 N N . LEU A 1 207 ? -21.433 -4.246 24.926 1.00 93.88 207 LEU A N 1
ATOM 1699 C CA . LEU A 1 207 ? -20.213 -4.903 25.416 1.00 93.88 207 LEU A CA 1
ATOM 1700 C C . LEU A 1 207 ? -20.450 -6.308 25.965 1.00 93.88 207 LEU A C 1
ATOM 1702 O O . LEU A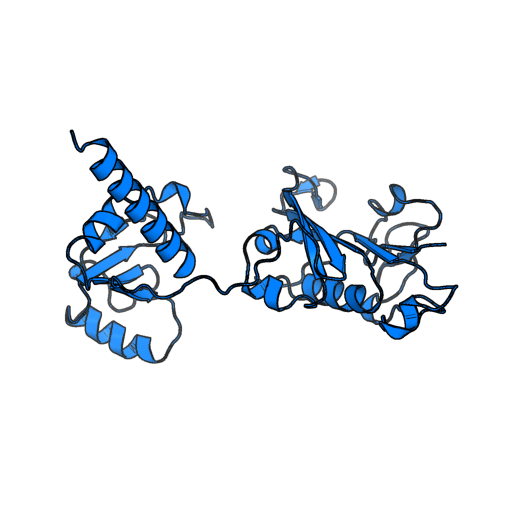 1 207 ? -19.576 -7.162 25.842 1.00 93.88 207 LEU A O 1
ATOM 1706 N N . ASN A 1 208 ? -21.621 -6.559 26.547 1.00 91.88 208 ASN A N 1
ATOM 1707 C CA . ASN A 1 208 ? -21.995 -7.876 27.063 1.00 91.88 208 ASN A CA 1
ATOM 1708 C C . ASN A 1 208 ? -22.183 -8.928 25.951 1.00 91.88 208 ASN A C 1
ATOM 1710 O O . ASN A 1 208 ? -22.170 -10.120 26.246 1.00 91.88 208 ASN A O 1
ATOM 1714 N N . GLU A 1 209 ? -22.312 -8.509 24.689 1.00 92.81 209 GLU A N 1
ATOM 1715 C CA . GLU A 1 209 ? -22.364 -9.391 23.515 1.00 92.81 209 GLU A CA 1
ATOM 1716 C C . GLU A 1 209 ? -20.961 -9.776 23.010 1.00 92.81 209 GLU A C 1
ATOM 1718 O O . GLU A 1 209 ? -20.821 -10.597 22.100 1.00 92.81 209 GLU A O 1
ATOM 1723 N N . ILE A 1 210 ? -19.904 -9.182 23.577 1.00 94.38 210 ILE A N 1
ATOM 1724 C CA . ILE A 1 210 ? -18.529 -9.346 23.111 1.00 94.38 210 ILE A CA 1
ATOM 1725 C C . ILE A 1 210 ? -17.783 -10.331 24.003 1.00 94.38 210 ILE A C 1
ATOM 1727 O O . ILE A 1 210 ? -17.525 -10.089 25.180 1.00 94.38 210 ILE A O 1
ATOM 1731 N N . GLU A 1 211 ? -17.336 -11.430 23.405 1.00 94.19 211 GLU A N 1
ATOM 1732 C CA . GLU A 1 211 ? -16.474 -12.386 24.092 1.00 94.19 211 GLU A CA 1
ATOM 1733 C C . GLU A 1 211 ? -15.103 -11.784 24.432 1.00 94.19 211 GLU A C 1
ATOM 1735 O O . GLU A 1 211 ? -14.444 -11.171 23.586 1.00 94.19 211 GLU A O 1
ATOM 1740 N N . GLU A 1 212 ? -14.608 -12.067 25.641 1.00 92.94 212 GLU A N 1
ATOM 1741 C CA . GLU A 1 212 ? -13.300 -11.615 26.142 1.00 92.94 212 GLU A CA 1
ATOM 1742 C C . GLU A 1 212 ? -12.165 -11.841 25.130 1.00 92.94 212 GLU A C 1
ATOM 1744 O O . GLU A 1 212 ? -11.309 -10.981 24.928 1.00 92.94 212 GLU A O 1
ATOM 1749 N N . ASN A 1 213 ? -12.137 -12.999 24.470 1.00 92.50 213 ASN A N 1
ATOM 1750 C CA . ASN A 1 213 ? -11.028 -13.384 23.601 1.00 92.50 213 ASN A CA 1
ATOM 1751 C C . ASN A 1 213 ? -11.190 -12.973 22.136 1.00 92.50 213 ASN A C 1
ATOM 1753 O O . ASN A 1 213 ? -10.320 -13.326 21.332 1.00 92.50 213 ASN A O 1
ATOM 1757 N N . THR A 1 214 ? -12.232 -12.205 21.805 1.00 92.56 214 THR A N 1
ATOM 1758 C CA . THR A 1 214 ? -12.540 -11.813 20.430 1.00 92.56 214 THR A CA 1
ATOM 1759 C C . THR A 1 214 ? -11.350 -11.164 19.707 1.00 92.56 214 THR A C 1
ATOM 1761 O O . THR A 1 214 ? -10.441 -10.572 20.301 1.00 92.56 214 THR A O 1
ATOM 1764 N N . THR A 1 215 ? -11.360 -11.285 18.385 1.00 93.44 215 THR A N 1
ATOM 1765 C CA . THR A 1 215 ? -10.431 -10.628 17.458 1.00 93.44 215 THR A CA 1
ATOM 1766 C C . THR A 1 215 ? -11.159 -9.770 16.430 1.00 93.44 215 THR A C 1
ATOM 1768 O O . THR A 1 215 ? -10.502 -9.192 15.576 1.00 93.44 215 THR A O 1
ATOM 1771 N N . THR A 1 216 ? -12.492 -9.686 16.481 1.00 94.44 216 THR A N 1
ATOM 1772 C CA . THR A 1 216 ? -13.328 -9.162 15.385 1.00 94.44 216 THR A CA 1
ATOM 1773 C C . THR A 1 216 ? -14.050 -7.859 15.721 1.00 94.44 216 THR A C 1
ATOM 1775 O O . THR A 1 216 ? -14.967 -7.466 15.000 1.00 94.44 216 THR A O 1
ATOM 1778 N N . HIS A 1 217 ? -13.664 -7.191 16.810 1.00 96.56 217 HIS A N 1
ATOM 1779 C CA . HIS A 1 217 ? -14.312 -5.966 17.284 1.00 96.56 217 HIS A CA 1
ATOM 1780 C C . HIS A 1 217 ? -13.333 -4.800 17.433 1.00 96.56 217 HIS A C 1
ATOM 1782 O O . HIS A 1 217 ? -12.160 -4.986 17.780 1.00 96.56 217 HIS A O 1
ATOM 1788 N N . PHE A 1 218 ? -13.843 -3.596 17.212 1.00 97.88 218 PHE A N 1
ATOM 1789 C CA . PHE A 1 218 ? -13.328 -2.389 17.839 1.00 97.88 218 PHE A CA 1
ATOM 1790 C C . PHE A 1 218 ? -14.058 -2.168 19.164 1.00 97.88 218 PHE A C 1
ATOM 1792 O O . PHE A 1 218 ? -15.253 -2.436 19.256 1.00 97.88 218 PHE A O 1
ATOM 1799 N N . LEU A 1 219 ? -13.345 -1.678 20.171 1.00 98.00 219 LEU A N 1
ATOM 1800 C CA . LEU A 1 219 ? -13.901 -1.226 21.444 1.00 98.00 219 LEU A CA 1
ATOM 1801 C C . LEU A 1 219 ? -13.769 0.289 21.509 1.00 98.00 219 LEU A C 1
ATOM 1803 O O . LEU A 1 219 ? -12.709 0.819 21.150 1.00 98.00 219 LEU A O 1
ATOM 1807 N N . ILE A 1 220 ? -14.835 0.953 21.950 1.00 98.56 220 ILE A N 1
ATOM 1808 C CA . ILE A 1 220 ? -14.938 2.408 21.954 1.00 98.56 220 ILE A CA 1
ATOM 1809 C C . ILE A 1 220 ? -15.297 2.891 23.362 1.00 98.56 220 ILE A C 1
ATOM 1811 O O . ILE A 1 220 ? -16.238 2.393 23.983 1.00 98.56 220 ILE A O 1
ATOM 1815 N N . LYS A 1 221 ? -14.513 3.847 23.873 1.00 98.25 221 LYS A N 1
ATOM 1816 C CA . LYS A 1 221 ? -14.858 4.669 25.040 1.00 98.25 221 LYS A CA 1
ATOM 1817 C C . LYS A 1 221 ? -15.211 6.048 24.517 1.00 98.25 221 LYS A C 1
ATOM 1819 O O . LYS A 1 221 ? -14.330 6.739 24.023 1.00 98.25 221 LYS A O 1
ATOM 1824 N N . ALA A 1 222 ? -16.467 6.447 24.603 1.00 97.94 222 ALA A N 1
ATOM 1825 C CA . ALA A 1 222 ? -16.897 7.759 24.167 1.00 97.94 222 ALA A CA 1
ATOM 1826 C C . ALA A 1 222 ? -16.510 8.829 25.199 1.00 97.94 222 ALA A C 1
ATOM 1828 O O . ALA A 1 222 ? -16.763 8.686 26.395 1.00 97.94 222 ALA A O 1
ATOM 1829 N N . HIS A 1 223 ? -15.931 9.930 24.725 1.00 98.12 223 HIS A N 1
ATOM 1830 C CA . HIS A 1 223 ? -15.737 11.157 25.507 1.00 98.12 223 HIS A CA 1
ATOM 1831 C C . HIS A 1 223 ? -16.864 12.166 25.263 1.00 98.12 223 HIS A C 1
ATOM 1833 O O . HIS A 1 223 ? -17.007 13.127 26.011 1.00 98.12 223 HIS A O 1
ATOM 1839 N N . GLN A 1 224 ? -17.662 11.942 24.215 1.00 94.69 224 GLN A N 1
ATOM 1840 C CA . GLN A 1 224 ? -18.781 12.788 23.821 1.00 94.69 224 GLN A CA 1
ATOM 1841 C C . GLN A 1 224 ? -20.061 11.948 23.660 1.00 94.69 224 GLN A C 1
ATOM 1843 O O . GLN A 1 224 ? -20.004 10.846 23.108 1.00 94.69 224 GLN A O 1
ATOM 1848 N N . PRO A 1 225 ? -21.240 12.453 24.071 1.00 93.44 225 PRO A N 1
ATOM 1849 C CA . PRO A 1 225 ? -22.485 11.674 24.076 1.00 93.44 225 PRO A CA 1
ATOM 1850 C C . PRO A 1 225 ? -22.976 11.286 22.672 1.00 93.44 225 PRO A C 1
ATOM 1852 O O . PRO A 1 225 ? -23.701 10.308 22.511 1.00 93.44 225 PRO A O 1
ATOM 1855 N N . PHE A 1 226 ? -22.572 12.024 21.635 1.00 95.12 226 PHE A N 1
ATOM 1856 C CA . PHE A 1 226 ? -23.001 11.781 20.255 1.00 95.12 226 PHE A CA 1
ATOM 1857 C C . PHE A 1 226 ? -22.224 10.660 19.541 1.00 95.12 226 PHE A C 1
ATOM 1859 O O . PHE A 1 226 ? -22.651 10.217 18.477 1.00 95.12 226 PHE A O 1
ATOM 1866 N N . VAL A 1 227 ? -21.096 10.191 20.092 1.00 97.81 227 VAL A N 1
ATOM 1867 C CA . VAL A 1 227 ? -20.158 9.276 19.406 1.00 97.81 227 VAL A CA 1
ATOM 1868 C C . VAL A 1 227 ? -20.848 8.003 18.934 1.00 97.81 227 VAL A C 1
ATOM 1870 O O . VAL A 1 227 ? -20.717 7.618 17.773 1.00 97.81 227 VAL A O 1
ATOM 1873 N N . ARG A 1 228 ? -21.613 7.361 19.824 1.00 97.50 228 ARG A N 1
ATOM 1874 C CA . ARG A 1 228 ? -22.328 6.121 19.510 1.00 97.50 228 ARG A CA 1
ATOM 1875 C C . ARG A 1 228 ? -23.311 6.319 18.356 1.00 97.50 228 ARG A C 1
ATOM 1877 O O . ARG A 1 228 ? -23.283 5.552 17.398 1.00 97.50 228 ARG A O 1
ATOM 1884 N N . LYS A 1 229 ? -24.097 7.400 18.405 1.00 96.31 229 LYS A N 1
ATOM 1885 C CA . LYS A 1 229 ? -25.061 7.745 17.353 1.00 96.31 229 LYS A CA 1
ATOM 1886 C C . LYS A 1 229 ? -24.372 7.927 16.001 1.00 96.31 229 LYS A C 1
ATOM 1888 O O . LYS A 1 229 ? -24.905 7.475 14.995 1.00 96.31 229 LYS A O 1
ATOM 1893 N N . ILE A 1 230 ? -23.188 8.543 15.958 1.00 97.38 230 ILE A N 1
ATOM 1894 C CA . ILE A 1 230 ? -22.431 8.668 14.703 1.00 97.38 230 ILE A CA 1
ATOM 1895 C C . ILE A 1 230 ? -22.083 7.284 14.157 1.00 97.38 230 ILE A C 1
ATOM 1897 O O . ILE A 1 230 ? -22.396 7.023 13.002 1.00 97.38 230 ILE A O 1
ATOM 1901 N N . PHE A 1 231 ? -21.519 6.382 14.972 1.00 97.69 231 PHE A N 1
ATOM 1902 C CA . PHE A 1 231 ? -21.191 5.016 14.535 1.00 97.69 231 PHE A CA 1
ATOM 1903 C C . PHE A 1 231 ? -22.404 4.227 14.026 1.00 97.69 231 PHE A C 1
ATOM 1905 O O . PHE A 1 231 ? -22.278 3.467 13.066 1.00 97.69 231 PHE A O 1
ATOM 1912 N N . GLU A 1 232 ? -23.571 4.414 14.642 1.00 96.50 232 GLU A N 1
ATOM 1913 C CA . GLU A 1 232 ? -24.832 3.789 14.223 1.00 96.50 232 GLU A CA 1
ATOM 1914 C C . GLU A 1 232 ? -25.352 4.333 12.880 1.00 96.50 232 GLU A C 1
ATOM 1916 O O . GLU A 1 232 ? -26.044 3.614 12.165 1.00 96.50 232 GLU A O 1
ATOM 1921 N N . ASN A 1 233 ? -24.987 5.566 12.507 1.00 96.00 233 ASN A N 1
ATOM 1922 C CA . ASN A 1 233 ? -25.380 6.200 11.243 1.00 96.00 233 ASN A CA 1
ATOM 1923 C C . ASN A 1 233 ? -24.368 5.986 10.101 1.00 96.00 233 ASN A C 1
ATOM 1925 O O . ASN A 1 233 ? -24.606 6.441 8.983 1.00 96.00 233 ASN A O 1
ATOM 1929 N N . ILE A 1 234 ? -23.244 5.299 10.343 1.00 96.00 234 ILE A N 1
ATOM 1930 C CA . ILE A 1 234 ? -22.260 5.028 9.288 1.00 96.00 234 ILE A CA 1
ATOM 1931 C C . ILE A 1 234 ? -22.839 4.029 8.281 1.00 96.00 234 ILE A C 1
ATOM 1933 O O . ILE A 1 234 ? -23.151 2.881 8.606 1.00 96.00 234 ILE A O 1
ATOM 1937 N N . GLU A 1 235 ? -22.873 4.422 7.009 1.00 93.75 235 GLU A N 1
ATOM 1938 C CA . GLU A 1 235 ? -23.150 3.518 5.892 1.00 93.75 235 GLU A CA 1
ATOM 1939 C C . GLU A 1 235 ? -21.934 2.620 5.601 1.00 93.75 235 GLU A C 1
ATOM 1941 O O . GLU A 1 235 ? -21.161 2.847 4.665 1.00 93.75 235 GLU A O 1
ATOM 1946 N N . TRP A 1 236 ? -21.748 1.574 6.410 1.00 92.25 236 TRP A N 1
ATOM 1947 C CA . TRP A 1 236 ? -20.539 0.739 6.400 1.00 92.25 236 TRP A CA 1
ATOM 1948 C C . TRP A 1 236 ? -20.145 0.179 5.032 1.00 92.25 236 TRP A C 1
ATOM 1950 O O . TRP A 1 236 ? -18.952 0.077 4.750 1.00 92.25 236 TRP A O 1
ATOM 1960 N N . LYS A 1 237 ? -21.110 -0.099 4.146 1.00 89.12 237 LYS A N 1
ATOM 1961 C CA . LYS A 1 237 ? -20.850 -0.591 2.782 1.00 89.12 237 LYS A CA 1
ATOM 1962 C C . LYS A 1 237 ? -19.905 0.310 1.974 1.00 89.12 237 LYS A C 1
ATOM 1964 O O . LYS A 1 237 ? -19.182 -0.202 1.124 1.00 89.12 237 LYS A O 1
ATOM 1969 N N . LYS A 1 238 ? -19.862 1.619 2.259 1.00 89.69 238 LYS A N 1
ATOM 1970 C CA . LYS A 1 238 ? -18.939 2.582 1.625 1.00 89.69 238 LYS A CA 1
ATOM 1971 C C . LYS A 1 238 ? -17.478 2.386 2.053 1.00 89.69 238 LYS A C 1
ATOM 1973 O O . LYS A 1 238 ? -16.565 2.749 1.320 1.00 89.69 238 LYS A O 1
ATOM 1978 N N . TYR A 1 239 ? -17.251 1.796 3.226 1.00 89.06 239 TYR A N 1
ATOM 1979 C CA . TYR A 1 239 ? -15.934 1.699 3.864 1.00 89.06 239 TYR A CA 1
ATOM 1980 C C . TYR A 1 239 ? -15.400 0.270 3.950 1.00 89.06 239 TYR A C 1
ATOM 1982 O O . TYR A 1 239 ? -14.250 0.060 4.340 1.00 89.06 239 TYR A O 1
ATOM 1990 N N . THR A 1 240 ? -16.208 -0.726 3.605 1.00 86.75 240 THR A N 1
ATOM 1991 C CA . THR A 1 240 ? -15.826 -2.133 3.696 1.00 86.75 240 THR A CA 1
ATOM 1992 C C . THR A 1 240 ? -15.179 -2.652 2.427 1.00 86.75 240 THR A C 1
ATOM 1994 O O . THR A 1 240 ? -15.557 -2.289 1.317 1.00 86.75 240 THR A O 1
ATOM 1997 N N . HIS A 1 241 ? -14.255 -3.592 2.596 1.00 77.50 241 HIS A N 1
ATOM 1998 C CA . HIS A 1 241 ? -13.704 -4.385 1.504 1.00 77.50 241 HIS A CA 1
ATOM 1999 C C . HIS A 1 241 ? -14.119 -5.842 1.682 1.00 77.50 241 HIS A C 1
ATOM 2001 O O . HIS A 1 241 ? -14.240 -6.325 2.808 1.00 77.50 241 HIS A O 1
ATOM 2007 N N . ASN A 1 242 ? -14.308 -6.554 0.573 1.00 69.94 242 ASN A N 1
ATOM 2008 C CA . ASN A 1 242 ? -14.655 -7.968 0.614 1.00 69.94 242 ASN A CA 1
ATOM 2009 C C . ASN A 1 242 ? -13.375 -8.822 0.585 1.00 69.94 242 ASN A C 1
ATOM 2011 O O . ASN A 1 242 ? -12.670 -8.858 -0.426 1.00 69.94 242 ASN A O 1
ATOM 2015 N N . MET A 1 243 ? -13.066 -9.473 1.709 1.00 61.97 243 MET A N 1
ATOM 2016 C CA . MET A 1 243 ? -11.968 -10.443 1.858 1.00 61.97 243 MET A CA 1
ATOM 2017 C C . MET A 1 243 ? -12.537 -11.810 2.266 1.00 61.97 243 MET A C 1
ATOM 2019 O O . MET A 1 243 ? -12.180 -12.356 3.307 1.00 61.97 243 MET A O 1
ATOM 2023 N N . GLY A 1 244 ? -13.517 -12.306 1.505 1.00 65.75 244 GLY A N 1
ATOM 2024 C CA . GLY A 1 244 ? -14.322 -13.488 1.848 1.00 65.75 244 GLY A CA 1
ATOM 2025 C C . GLY A 1 244 ? -15.501 -13.178 2.782 1.00 65.75 244 GLY A C 1
ATOM 2026 O O . GLY A 1 244 ? -16.495 -13.892 2.772 1.00 65.75 244 GLY A O 1
ATOM 2027 N N . ALA A 1 245 ? -15.416 -12.077 3.529 1.00 76.56 245 ALA A N 1
ATOM 2028 C CA . ALA A 1 245 ? -16.516 -11.426 4.230 1.00 76.56 245 ALA A CA 1
ATOM 2029 C C . ALA A 1 245 ? -16.278 -9.905 4.250 1.00 76.56 245 ALA A C 1
ATOM 2031 O O . ALA A 1 245 ? -15.148 -9.448 4.029 1.00 76.56 245 ALA A O 1
ATOM 2032 N N . GLU A 1 246 ? -17.328 -9.125 4.526 1.00 85.69 246 GLU A N 1
ATOM 2033 C CA . GLU A 1 246 ? -17.216 -7.674 4.712 1.00 85.69 246 GLU A CA 1
ATOM 2034 C C . GLU A 1 246 ? -16.252 -7.350 5.861 1.00 85.69 246 GLU A C 1
ATOM 2036 O O . GLU A 1 246 ? -16.286 -7.975 6.927 1.00 85.69 246 GLU A O 1
ATOM 2041 N N . ASN A 1 247 ? -15.350 -6.395 5.621 1.00 89.31 247 ASN A N 1
ATOM 2042 C CA . ASN A 1 247 ? -14.305 -6.028 6.567 1.00 89.31 247 ASN A CA 1
ATOM 2043 C C . ASN A 1 247 ? -13.993 -4.523 6.512 1.00 89.31 247 ASN A C 1
ATOM 2045 O O . ASN A 1 247 ? -13.662 -4.002 5.443 1.00 89.31 247 ASN A O 1
ATOM 2049 N N . ILE A 1 248 ? -14.050 -3.837 7.661 1.00 91.25 248 ILE A N 1
ATOM 2050 C CA . ILE A 1 248 ? -13.665 -2.413 7.789 1.00 91.25 248 ILE A CA 1
ATOM 2051 C C . ILE A 1 248 ? -12.141 -2.237 7.666 1.00 91.25 248 ILE A C 1
ATOM 2053 O O . ILE A 1 248 ? -11.655 -1.228 7.163 1.00 91.25 248 ILE A O 1
ATOM 2057 N N . GLY A 1 249 ? -11.346 -3.206 8.108 1.00 88.06 249 GLY A N 1
ATOM 2058 C CA . GLY A 1 249 ? -9.889 -3.129 8.135 1.00 88.06 249 GLY A CA 1
ATOM 2059 C C . GLY A 1 249 ? -9.354 -2.521 9.433 1.00 88.06 249 GLY A C 1
ATOM 2060 O O . GLY A 1 249 ? -9.688 -2.969 10.525 1.00 88.06 249 GLY A O 1
ATOM 2061 N N . GLY A 1 250 ? -8.441 -1.554 9.321 1.00 90.12 250 GLY A N 1
ATOM 2062 C CA . GLY A 1 250 ? -7.728 -0.981 10.468 1.00 90.12 250 GLY A CA 1
ATOM 2063 C C . GLY A 1 250 ? -8.382 0.268 11.066 1.00 90.12 250 GLY A C 1
ATOM 2064 O O . GLY A 1 250 ? -9.290 0.859 10.486 1.00 90.12 250 GLY A O 1
ATOM 2065 N N . LYS A 1 251 ? -7.832 0.724 12.202 1.00 94.75 251 LYS A N 1
ATOM 2066 C CA . LYS A 1 251 ? -8.287 1.916 12.950 1.00 94.75 251 LYS A CA 1
ATOM 2067 C C . LYS A 1 251 ? -8.437 3.170 12.087 1.00 94.75 251 LYS A C 1
ATOM 2069 O O . LYS A 1 251 ? -9.372 3.931 12.285 1.00 94.75 251 LYS A O 1
ATOM 2074 N N . SER A 1 252 ? -7.543 3.372 11.121 1.00 92.81 252 SER A N 1
ATOM 2075 C CA . SER A 1 252 ? -7.576 4.559 10.266 1.00 92.81 252 SER A CA 1
ATOM 2076 C C . SER A 1 252 ? -8.790 4.620 9.352 1.00 92.81 252 SER A C 1
ATOM 2078 O O . SER A 1 252 ? -9.310 5.702 9.113 1.00 92.81 252 SER A O 1
ATOM 2080 N N . ASN A 1 253 ? -9.267 3.474 8.864 1.00 92.44 253 ASN A N 1
ATOM 2081 C CA . ASN A 1 253 ? -10.465 3.452 8.034 1.00 92.44 253 ASN A CA 1
ATOM 2082 C C . ASN A 1 253 ? -11.728 3.694 8.873 1.00 92.44 253 ASN A C 1
ATOM 2084 O O . ASN A 1 253 ? -12.624 4.399 8.427 1.00 92.44 253 ASN A O 1
ATOM 2088 N N . LEU A 1 254 ? -11.762 3.171 10.105 1.00 95.94 254 LEU A N 1
ATOM 2089 C CA . LEU A 1 254 ? -12.834 3.452 11.062 1.00 95.94 254 LEU A CA 1
ATOM 2090 C C . LEU A 1 254 ? -12.902 4.943 11.412 1.00 95.94 254 LEU A C 1
ATOM 2092 O O . LEU A 1 254 ? -13.985 5.515 11.396 1.00 95.94 254 LEU A O 1
ATOM 2096 N N . ILE A 1 255 ? -11.758 5.574 11.694 1.00 96.75 255 ILE A N 1
ATOM 2097 C CA . ILE A 1 255 ? -11.709 7.007 12.014 1.00 96.75 255 ILE A CA 1
ATOM 2098 C C . ILE A 1 255 ? -12.152 7.845 10.817 1.00 96.75 255 ILE A C 1
ATOM 2100 O O . ILE A 1 255 ? -12.961 8.744 10.996 1.00 96.75 255 ILE A O 1
ATOM 2104 N N . ARG A 1 256 ? -11.710 7.509 9.598 1.00 94.62 256 ARG A N 1
ATOM 2105 C CA . ARG A 1 256 ? -12.181 8.184 8.382 1.00 94.62 256 ARG A CA 1
ATOM 2106 C C . ARG A 1 256 ? -13.703 8.091 8.231 1.00 94.62 256 ARG A C 1
ATOM 2108 O O . ARG A 1 256 ? -14.353 9.106 8.019 1.00 94.62 256 ARG A O 1
ATOM 2115 N N . ALA A 1 257 ? -14.268 6.892 8.387 1.00 95.81 257 ALA A N 1
ATOM 2116 C CA . ALA A 1 257 ? -15.714 6.687 8.300 1.00 95.81 257 ALA A CA 1
ATOM 2117 C C . ALA A 1 257 ? -16.481 7.507 9.353 1.00 95.81 257 ALA A C 1
ATOM 2119 O O . ALA A 1 257 ? -17.527 8.084 9.056 1.00 95.81 257 ALA A O 1
ATOM 2120 N N . TYR A 1 258 ? -15.938 7.588 10.571 1.00 97.44 258 TYR A N 1
ATOM 2121 C CA . TYR A 1 258 ? -16.487 8.406 11.647 1.00 97.44 258 TYR A CA 1
ATOM 2122 C C . TYR A 1 258 ? -16.424 9.907 11.330 1.00 97.44 258 TYR A C 1
ATOM 2124 O O . TYR A 1 258 ? -17.444 10.580 11.438 1.00 97.44 258 TYR A O 1
ATOM 2132 N N . GLU A 1 259 ? -15.265 10.430 10.917 1.00 96.25 259 GLU A N 1
ATOM 2133 C CA . GLU A 1 259 ? -15.069 11.855 10.608 1.00 96.25 259 GLU A CA 1
ATOM 2134 C C . GLU A 1 259 ? -15.972 12.311 9.450 1.00 96.25 259 GLU A C 1
ATOM 2136 O O . GLU A 1 259 ? -16.649 13.331 9.568 1.00 96.25 259 GLU A O 1
ATOM 2141 N N . GLU A 1 260 ? -16.054 11.527 8.370 1.00 95.62 260 GLU A N 1
ATOM 2142 C CA . GLU A 1 260 ? -16.927 11.821 7.225 1.00 95.62 260 GLU A CA 1
ATOM 2143 C C . GLU A 1 260 ? -18.412 11.802 7.620 1.00 95.62 260 GLU A C 1
ATOM 2145 O O . GLU A 1 260 ? -19.170 12.701 7.258 1.00 95.62 260 GLU A O 1
ATOM 2150 N N . THR A 1 261 ? -18.834 10.818 8.419 1.00 96.19 261 THR A N 1
ATOM 2151 C CA . THR A 1 261 ? -20.228 10.730 8.885 1.00 96.19 261 THR A CA 1
ATOM 2152 C C . THR A 1 261 ? -20.567 11.866 9.851 1.00 96.19 261 THR A C 1
ATOM 2154 O O . THR A 1 261 ? -21.622 12.484 9.718 1.00 96.19 261 THR A O 1
ATOM 2157 N N . LYS A 1 262 ? -19.661 12.201 10.782 1.00 95.19 262 LYS A N 1
ATOM 2158 C CA . LYS A 1 262 ? -19.800 13.347 11.695 1.00 95.19 262 LYS A CA 1
ATOM 2159 C C . LYS A 1 262 ? -19.986 14.643 10.911 1.00 95.19 262 LYS A C 1
ATOM 2161 O O . LYS A 1 262 ? -20.900 15.407 11.206 1.00 95.19 262 LYS A O 1
ATOM 2166 N N . TYR A 1 263 ? -19.144 14.870 9.907 1.00 93.75 263 TYR A N 1
ATOM 2167 C CA . TYR A 1 263 ? -19.198 16.061 9.066 1.00 93.75 263 TYR A CA 1
ATOM 2168 C C . TYR A 1 263 ? -20.517 16.163 8.288 1.00 93.75 263 TYR A C 1
ATOM 2170 O O . TYR A 1 263 ? -21.162 17.209 8.313 1.00 93.75 263 TYR A O 1
ATOM 2178 N N . ASN A 1 264 ? -20.972 15.067 7.675 1.00 91.25 264 ASN A N 1
ATOM 2179 C CA . ASN A 1 264 ? -22.229 15.044 6.923 1.00 91.25 264 ASN A CA 1
ATOM 2180 C C . ASN A 1 264 ? -23.455 15.309 7.810 1.00 91.25 264 ASN A C 1
ATOM 2182 O O . ASN A 1 264 ? -24.333 16.079 7.424 1.00 91.25 264 ASN A O 1
ATOM 2186 N N . LEU A 1 265 ? -23.501 14.718 9.009 1.00 89.69 265 LEU A N 1
ATOM 2187 C CA . LEU A 1 265 ? -24.585 14.957 9.968 1.00 89.69 265 LEU A CA 1
ATOM 2188 C C . LEU A 1 265 ? -24.592 16.402 10.482 1.00 89.69 265 LEU A C 1
ATOM 2190 O O . LEU A 1 265 ? -25.663 16.970 10.684 1.00 89.69 265 LEU A O 1
ATOM 2194 N N . LEU A 1 266 ? -23.415 17.007 10.673 1.00 87.50 266 LEU A N 1
ATOM 2195 C CA . LEU A 1 266 ? -23.314 18.426 11.014 1.00 87.50 266 LEU A CA 1
ATOM 2196 C C . LEU A 1 266 ? -23.852 19.292 9.873 1.00 87.50 266 LEU A C 1
ATOM 2198 O O . LEU A 1 266 ? -24.701 20.132 10.124 1.00 87.50 266 LEU A O 1
ATOM 2202 N N . ILE A 1 267 ? -23.451 19.062 8.620 1.00 79.56 267 ILE A N 1
ATOM 2203 C CA . ILE A 1 267 ? -23.989 19.825 7.479 1.00 79.56 267 ILE A CA 1
ATOM 2204 C C . ILE A 1 267 ? -25.514 19.724 7.399 1.00 79.56 267 ILE A C 1
ATOM 2206 O O . ILE A 1 267 ? -26.174 20.739 7.200 1.00 79.56 267 ILE A O 1
ATOM 2210 N N . GLN A 1 268 ? -26.081 18.528 7.569 1.00 75.75 268 GLN A N 1
ATOM 2211 C CA . GLN A 1 268 ? -27.534 18.342 7.548 1.00 75.75 268 GLN A CA 1
ATOM 2212 C C . GLN A 1 268 ? -28.228 19.183 8.623 1.00 75.75 268 GLN A C 1
ATOM 2214 O O . GLN A 1 268 ? -29.183 19.883 8.312 1.00 75.75 268 GLN A O 1
ATOM 2219 N N . GLN A 1 269 ? -27.687 19.214 9.845 1.00 76.75 269 GLN A N 1
ATOM 2220 C CA . GLN A 1 269 ? -28.213 20.079 10.904 1.00 76.75 269 GLN A CA 1
ATOM 2221 C C . GLN A 1 269 ? -28.150 21.565 10.537 1.00 76.75 269 GLN A C 1
ATOM 2223 O O . GLN A 1 269 ? -29.055 22.301 10.899 1.00 76.75 269 GLN A O 1
ATOM 2228 N N . TRP A 1 270 ? -27.114 22.013 9.820 1.00 70.44 270 TRP A N 1
ATOM 2229 C CA . TRP A 1 270 ? -26.993 23.409 9.381 1.00 70.44 270 TRP A CA 1
ATOM 2230 C C . TRP A 1 270 ? -27.952 23.760 8.239 1.00 70.44 270 TRP A C 1
ATOM 2232 O O . TRP A 1 270 ? -28.463 24.872 8.209 1.00 70.44 270 TRP A O 1
ATOM 2242 N N . LEU A 1 271 ? -28.200 22.832 7.311 1.00 69.94 271 LEU A N 1
ATOM 2243 C CA . LEU A 1 271 ? -29.153 23.018 6.209 1.00 69.94 271 LEU A CA 1
ATOM 2244 C C . LEU A 1 271 ? -30.618 22.973 6.674 1.00 69.94 271 LEU A C 1
ATOM 2246 O O . LEU A 1 271 ? -31.492 23.473 5.974 1.00 69.94 271 LEU A O 1
ATOM 2250 N N . GLU A 1 272 ? -30.880 22.371 7.835 1.00 69.00 272 GLU A N 1
ATOM 2251 C CA . GLU A 1 272 ? -32.192 22.332 8.491 1.00 69.00 272 GLU A CA 1
ATOM 2252 C C . GLU A 1 272 ? -32.435 23.528 9.434 1.00 69.00 272 GLU A C 1
ATOM 2254 O O . GLU A 1 272 ? -33.525 23.644 10.000 1.00 69.00 272 GLU A O 1
ATOM 2259 N N . LEU A 1 273 ? -31.453 24.427 9.611 1.00 53.50 273 LEU A N 1
ATOM 2260 C CA . LEU A 1 273 ? -31.668 25.690 10.320 1.00 53.50 273 LEU A CA 1
ATOM 2261 C C . LEU A 1 273 ? -32.466 26.659 9.422 1.00 53.50 273 LEU A C 1
ATOM 2263 O O . LEU A 1 273 ? -32.113 26.809 8.251 1.00 53.50 273 LEU A O 1
ATOM 2267 N N . PRO A 1 274 ? -33.536 27.284 9.949 1.00 50.84 274 PRO A N 1
ATOM 2268 C CA . PRO A 1 274 ? -34.414 28.178 9.192 1.00 50.84 274 PRO A CA 1
ATOM 2269 C C . PRO A 1 274 ? -33.732 29.465 8.713 1.00 50.84 274 PRO A C 1
ATOM 2271 O O . PRO A 1 274 ? -32.809 29.956 9.406 1.00 50.84 274 PRO A O 1
#

Secondary structure (DSSP, 8-state):
--EEEES--TT-TTGGGS-TT-EEEESS--STT-EE--GGG---TT--S--TGGGGSTTPPPEEEEE-----SSTT-HHHHHHHHHHTTT-SEEEEEEEGGGGG-HHHHTTS-TTEEEEEEEEPPTT-EEETTEEE---EEEEEEEESS-SS-----SPPP--BTTEEEEETT--STHHHHHHHHHHHT-S--EEEE-BSS-EEE-GGGS-TT-SSEEEEEESSTTHHHHHHT--GGGT-EESSSEE--SHHHHHHHHHHHHHHHHHHHHHT--

Organism: NCBI:txid408172